Protein AF-0000000085125921 (afdb_homodimer)

Solvent-accessible surface area (backbone atoms only — not comparable to full-atom values): 21000 Å² total; per-residue (Å²): 130,78,71,77,74,71,78,68,58,70,46,46,76,42,79,41,61,59,90,70,56,62,59,73,48,56,39,73,59,42,78,46,64,69,58,49,56,63,54,44,63,89,35,50,31,40,29,30,23,40,52,66,74,52,88,87,52,70,76,46,88,88,70,54,49,58,76,49,27,39,35,34,33,34,75,40,79,66,66,77,85,51,68,84,53,56,50,34,34,29,52,78,42,64,28,58,44,76,92,49,60,95,66,55,54,66,58,52,51,51,50,51,53,51,52,50,40,50,75,59,56,15,50,30,41,32,37,72,41,57,72,47,46,66,63,40,48,56,44,40,65,74,59,31,40,81,74,45,76,39,79,46,40,42,61,73,73,35,93,63,88,46,71,54,94,90,31,70,54,35,38,28,31,31,29,38,29,76,55,54,76,82,121,130,78,71,76,75,72,79,67,57,69,47,47,78,41,80,42,61,60,89,69,57,62,58,72,48,54,39,73,60,42,78,45,64,68,57,49,56,64,53,42,62,89,38,51,31,38,29,30,22,38,53,66,74,53,88,86,51,69,76,47,89,88,70,53,49,59,76,48,28,38,37,34,33,33,75,40,78,64,66,77,86,51,67,84,52,56,50,34,34,29,51,79,41,64,27,59,44,75,92,51,60,95,67,54,55,66,59,52,52,50,50,51,53,51,54,50,39,50,75,60,56,14,50,30,40,30,37,72,42,58,71,48,49,66,65,40,48,58,43,38,65,74,59,31,39,83,75,45,76,39,79,46,40,44,60,74,74,36,92,63,87,47,72,55,95,89,30,70,53,36,39,27,30,30,28,38,30,77,55,55,77,84,121

Radius of gyration: 25.55 Å; Cα contacts (8 Å, |Δi|>4): 663; chains: 2; bounding box: 46×81×72 Å

InterPro domains:
  IPR000182 GNAT domain [PF00583] (65-144)
  IPR000182 GNAT domain [PS51186] (65-165)
  IPR016181 Acyl-CoA N-acyltransferase [SSF55729] (19-178)
  IPR050769 N-acetyltransferase, camello-type [PTHR13947] (51-159)

Organism: Delftia acidovorans (strain DSM 14801 / SPH-1) (NCBI:txid398578)

pLDDT: mean 88.89, std 16.68, range [35.34, 98.94]

Nearest PDB structures (foldseek):
  5gih-assembly1_A  TM=6.559E-01  e=1.374E-07  Drosophila melanogaster
  5gii-assembly1_A  TM=6.689E-01  e=2.356E-07  Drosophila melanogaster
  5gi7-assembly1_A  TM=6.624E-01  e=3.584E-07  Drosophila melanogaster
  7ciu-assembly2_B  TM=6.553E-01  e=1.119E-06  Drosophila melanogaster
  4f0y-assembly1_B  TM=5.971E-01  e=8.374E-05  Acinetobacter haemolyticus

Secondary structure (DSSP, 8-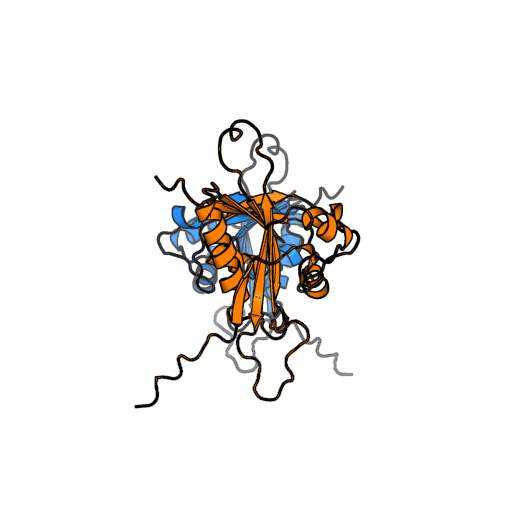state):
---------SEEEEEE-GGG--HHHHHHH---HHHHHHHHTT-EEEEEEE-S--TTS---TTSPPPEEEEEEEEEPP--GGGGGSPPPEEEEEEEE-GGGTTTTHHHHHHHHHHHHHHHTT-SEEEEEEESSSHHHHHHHHTT-EEEEEETTHHHHH-SSPPEETTEE---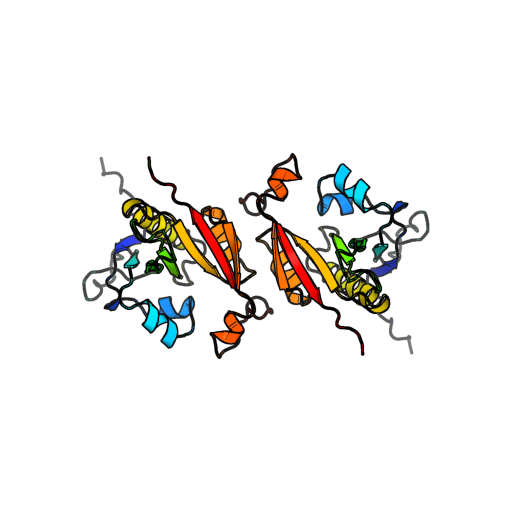EEEEEEE-----/---------SEEEEEE-GGG--HHHHHHH---HHHHHHHHTT-EEEEEEE-S--TTS---TTSPPPEEEEEEEEEPP--GGGGGSPPPEEEEEEEE-GGGTTTTHHHHHHHHHHHHHHHTT-SEEEEEEESSSHHHHHHHHTT-EEEEEETTHHHHH-SSPPEETTEE---EEEEEEE-----

Foldseek 3Di:
DPDPPPVPDQKDKDKDQLVPDDVVQQCVFPVDPVVCVVQSVPKTKMFIFGDDPPVPPPQPPVNTGDGFKMWIKHFDDDDDPCVPAQTEIETEGIGGHPVCPPVCVSVVRVVVVLVVCVVRLHQKYKYKDFPDDCVVVVVVVVPKDFDDKAFQVCVVPPPDFDDDPRDTGGMITMIMDGSDRPD/DPDPPPVPDQKDKDKDQLVPDDVVQQCVFPVDPVVCVVQSVPKTKMFIFGDDPPVPDPQPPVNTGDGFKMWIKHFDDDDDPCVPAQTEIETEGIGGHPVCPPVCVSVVRVVVVLVVCVVRQYQKYKYKDFPDDCVVVVVVVVPKDFDDKAFQVCVVPPPDFDDDPRDTGGMITMIMDGSDRPD

Sequence (366 aa):
MTAPSVSLAPWHIEPLNPAEAPWPLLLSADPSREKVRGYLAGSTCFAARESFQREGQPPRPGGRGEVLGMCVLVPLRASGDEASGPPAWELMNIAVAESLHHRGLGTALLRRAIEWARSQRAPRIEVGTGSFGDQLVFYQRAGFRVTGIDRDFFLRHYTTQLWERGVQHRDMLRLTLELGTGRMTAPSVSLAPWHIEPLNPAEAPWPLLLSADPSREKVRGYLAGSTCFAARESFQREGQPPRPGGRGEVLGMCVLVPLRASGDEASGPPAWELMNIAVAESLHHRGLGTALLRRAIEWARSQRAPRIEVGTGSFGDQLVFYQRAGFRVTGIDRDFFLRHYTTQLWERGVQHRDMLRLTLELGTGR

Structure (mmCIF, N/CA/C/O backbone):
data_AF-0000000085125921-model_v1
#
loop_
_entity.id
_entity.type
_entity.pdbx_description
1 polymer 'GCN5-related N-acetyltransferase'
#
loop_
_atom_site.group_PDB
_atom_site.id
_atom_site.type_symbol
_atom_site.label_atom_id
_atom_site.label_alt_id
_atom_site.label_comp_id
_atom_site.label_asym_id
_atom_site.label_entity_id
_atom_site.label_seq_id
_atom_site.pdbx_PDB_ins_code
_atom_site.Cartn_x
_atom_site.Cartn_y
_atom_site.Cartn_z
_atom_site.occupancy
_atom_site.B_iso_or_equiv
_atom_site.auth_seq_id
_atom_site.auth_comp_id
_atom_site.auth_asym_id
_atom_site.auth_atom_id
_atom_site.pdbx_PDB_model_num
ATOM 1 N N . MET A 1 1 ? -23.734 -24.156 -41.75 1 38.88 1 MET A N 1
ATOM 2 C CA . MET A 1 1 ? -23.688 -23.625 -40.406 1 38.88 1 MET A CA 1
ATOM 3 C C . MET A 1 1 ? -22.281 -23.672 -39.844 1 38.88 1 MET A C 1
ATOM 5 O O . MET A 1 1 ? -21.719 -24.75 -39.656 1 38.88 1 MET A O 1
ATOM 9 N N . THR A 1 2 ? -21.453 -22.734 -40.188 1 41.84 2 THR A N 1
ATOM 10 C CA . THR A 1 2 ? -20.078 -22.641 -39.75 1 41.84 2 THR A CA 1
ATOM 11 C C . THR A 1 2 ? -19.984 -22.688 -38.219 1 41.84 2 THR A C 1
ATOM 13 O O . THR A 1 2 ? -20.766 -22.031 -37.531 1 41.84 2 THR A O 1
ATOM 16 N N . ALA A 1 3 ? -19.422 -23.719 -37.719 1 47.5 3 ALA A N 1
ATOM 17 C CA . ALA A 1 3 ? -19.25 -23.812 -36.281 1 47.5 3 ALA A CA 1
ATOM 18 C C . ALA A 1 3 ? -18.797 -22.484 -35.688 1 47.5 3 ALA A C 1
ATOM 20 O O . ALA A 1 3 ? -18.047 -21.734 -36.312 1 47.5 3 ALA A O 1
ATOM 21 N N . PRO A 1 4 ? -19.562 -21.922 -34.812 1 43.16 4 PRO A N 1
ATOM 22 C CA . PRO A 1 4 ? -19.062 -20.672 -34.25 1 43.16 4 PRO A CA 1
ATOM 23 C C . PRO A 1 4 ? -17.562 -20.734 -33.938 1 43.16 4 PRO A C 1
ATOM 25 O O . PRO A 1 4 ? -17.062 -21.781 -33.5 1 43.16 4 PRO A O 1
ATOM 28 N N . SER A 1 5 ? -16.703 -20.156 -34.719 1 43.31 5 SER A N 1
ATOM 29 C CA . SER A 1 5 ? -15.281 -20.031 -34.375 1 43.31 5 SER A CA 1
ATOM 30 C C . SER A 1 5 ? -15.086 -19.828 -32.906 1 43.31 5 SER A C 1
ATOM 32 O O . SER A 1 5 ? -15.547 -18.844 -32.312 1 43.31 5 SER A O 1
ATOM 34 N N . VAL A 1 6 ? -15.266 -20.75 -32.094 1 44.56 6 VAL A N 1
ATOM 35 C CA . VAL A 1 6 ? -14.938 -20.578 -30.672 1 44.56 6 VAL A CA 1
ATOM 36 C C . VAL A 1 6 ? -13.688 -19.703 -30.547 1 44.56 6 VAL A C 1
ATOM 38 O O . VAL A 1 6 ? -12.633 -20.047 -31.078 1 44.56 6 VAL A O 1
ATOM 41 N N . SER A 1 7 ? -13.719 -18.469 -30.672 1 51.03 7 SER A N 1
ATOM 42 C CA . SER A 1 7 ? -12.602 -17.547 -30.469 1 51.03 7 SER A CA 1
ATOM 43 C C . SER A 1 7 ? -11.695 -18.016 -29.328 1 51.03 7 SER A C 1
ATOM 45 O O . SER A 1 7 ? -12.125 -18.094 -28.188 1 51.03 7 SER A O 1
ATOM 47 N N . LEU A 1 8 ? -10.859 -18.969 -29.531 1 57.09 8 LEU A N 1
ATOM 48 C CA . LEU A 1 8 ? -9.875 -19.516 -28.594 1 57.09 8 LEU A CA 1
ATOM 49 C C . LEU A 1 8 ? -9.156 -18.391 -27.859 1 57.09 8 LEU A C 1
ATOM 51 O O . LEU A 1 8 ? -8.875 -17.328 -28.453 1 57.09 8 LEU A O 1
ATOM 55 N N . ALA A 1 9 ? -9.141 -18.516 -26.594 1 67.06 9 ALA A N 1
ATOM 56 C CA . ALA A 1 9 ? -8.398 -17.547 -25.797 1 67.06 9 ALA A CA 1
ATOM 57 C C . ALA A 1 9 ? -6.973 -17.375 -26.312 1 67.06 9 ALA A C 1
ATOM 59 O O . ALA A 1 9 ? -6.352 -18.344 -26.766 1 67.06 9 ALA A O 1
ATOM 60 N N . PRO A 1 10 ? -6.547 -16.188 -26.516 1 82.5 10 PRO A N 1
ATOM 61 C CA . PRO A 1 10 ? -5.219 -15.922 -27.078 1 82.5 10 PRO A CA 1
ATOM 62 C C . PRO A 1 10 ? -4.098 -16.578 -26.266 1 82.5 10 PRO A C 1
ATOM 64 O O . PRO A 1 10 ? -2.979 -16.719 -26.766 1 82.5 10 PRO A O 1
ATOM 67 N N . TRP A 1 11 ? -4.465 -17.141 -25.156 1 88.12 11 TRP A N 1
ATOM 68 C CA . TRP A 1 11 ? -3.492 -17.859 -24.344 1 88.12 11 TRP A CA 1
ATOM 69 C C . TRP A 1 11 ? -4.176 -18.922 -23.484 1 88.12 11 TRP A C 1
ATOM 71 O O . TRP A 1 11 ? -5.398 -18.891 -23.328 1 88.12 11 TRP A O 1
ATOM 81 N N . HIS A 1 12 ? -3.475 -19.906 -23.094 1 92.88 12 HIS A N 1
ATOM 82 C CA . HIS A 1 12 ? -3.908 -20.906 -22.125 1 92.88 12 HIS A CA 1
ATOM 83 C C . HIS A 1 12 ? -2.863 -21.109 -21.031 1 92.88 12 HIS A C 1
ATOM 85 O O . HIS A 1 12 ? -1.674 -20.875 -21.25 1 92.88 12 HIS A O 1
ATOM 91 N N . ILE A 1 13 ? -3.305 -21.578 -19.859 1 96.69 13 ILE A N 1
ATOM 92 C CA . ILE A 1 13 ? -2.4 -21.75 -18.719 1 96.69 13 ILE A CA 1
ATOM 93 C C . ILE A 1 13 ? -2.172 -23.234 -18.469 1 96.69 13 ILE A C 1
ATOM 95 O O . ILE A 1 13 ? -3.121 -24.016 -18.438 1 96.69 13 ILE A O 1
ATOM 99 N N . GLU A 1 14 ? -0.909 -23.562 -18.25 1 96.5 14 GLU A N 1
ATOM 100 C CA . GLU A 1 14 ? -0.533 -24.953 -18.031 1 96.5 14 GLU A CA 1
ATOM 101 C C . GLU A 1 14 ? 0.621 -25.062 -17.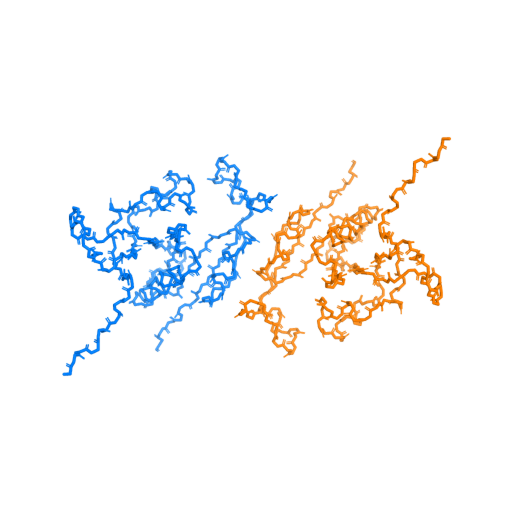031 1 96.5 14 GLU A C 1
ATOM 103 O O . GLU A 1 14 ? 1.356 -24.094 -16.828 1 96.5 14 GLU A O 1
ATOM 108 N N . PRO A 1 15 ? 0.714 -26.203 -16.406 1 97.75 15 PRO A N 1
ATOM 109 C CA . PRO A 1 15 ? 1.921 -26.406 -15.594 1 97.75 15 PRO A CA 1
ATOM 110 C C . PRO A 1 15 ? 3.205 -26.297 -16.406 1 97.75 15 PRO A C 1
ATOM 112 O O . PRO A 1 15 ? 3.215 -26.609 -17.609 1 97.75 15 PRO A O 1
ATOM 115 N N . LEU A 1 16 ? 4.219 -25.844 -15.828 1 97.12 16 LEU A N 1
ATOM 116 C CA . LEU A 1 16 ? 5.523 -25.688 -16.469 1 97.12 16 LEU A CA 1
ATOM 117 C C . LEU A 1 16 ? 6.621 -26.312 -15.609 1 97.12 16 LEU A C 1
ATOM 119 O O . LEU A 1 16 ? 6.656 -26.109 -14.391 1 97.12 16 LEU A O 1
ATOM 123 N N . ASN A 1 17 ? 7.469 -27.078 -16.281 1 95.75 17 ASN A N 1
ATOM 124 C CA . ASN A 1 17 ? 8.688 -27.531 -15.609 1 95.75 17 ASN A CA 1
ATOM 125 C C . ASN A 1 17 ? 9.602 -26.359 -15.266 1 95.75 17 ASN A C 1
ATOM 127 O O . ASN A 1 17 ? 9.992 -25.578 -16.141 1 95.75 17 ASN A O 1
ATOM 131 N N . PRO A 1 18 ? 9.93 -26.25 -14 1 97.19 18 PRO A N 1
ATOM 132 C CA . PRO A 1 18 ? 10.773 -25.125 -13.594 1 97.19 18 PRO A CA 1
ATOM 133 C C . PRO A 1 18 ? 12.055 -25.016 -14.43 1 97.19 18 PRO A C 1
ATOM 135 O O . PRO A 1 18 ? 12.555 -23.922 -14.648 1 97.19 18 PRO A O 1
ATOM 138 N N . ALA A 1 19 ? 12.547 -26.078 -14.914 1 94.88 19 ALA A N 1
ATOM 139 C CA . ALA A 1 19 ? 13.773 -26.078 -15.695 1 94.88 19 ALA A CA 1
ATOM 140 C C . ALA A 1 19 ? 13.586 -25.359 -17.016 1 94.88 19 ALA A C 1
ATOM 142 O O . ALA A 1 19 ? 14.555 -24.922 -17.641 1 94.88 19 ALA A O 1
ATOM 143 N N . GLU A 1 20 ? 12.344 -25.203 -17.453 1 93.56 20 GLU A N 1
ATOM 144 C CA . GLU A 1 20 ? 12.023 -24.594 -18.719 1 93.56 20 GLU A CA 1
ATOM 145 C C . GLU A 1 20 ? 11.609 -23.125 -18.547 1 93.56 20 GLU A C 1
ATOM 147 O O . GLU A 1 20 ? 11.266 -22.453 -19.516 1 93.56 20 GLU A O 1
ATOM 152 N N . ALA A 1 21 ? 11.656 -22.672 -17.375 1 96.06 21 ALA A N 1
ATOM 153 C CA . ALA A 1 21 ? 11.141 -21.344 -17.062 1 96.06 21 ALA A CA 1
ATOM 154 C C . ALA A 1 21 ? 11.945 -20.266 -17.781 1 96.06 21 ALA A C 1
ATOM 156 O O . ALA A 1 21 ? 13.172 -20.281 -17.766 1 96.06 21 ALA A O 1
ATOM 157 N N . PRO A 1 22 ? 11.25 -19.328 -18.484 1 96.62 22 PRO A N 1
ATOM 158 C CA . PRO A 1 22 ? 11.961 -18.219 -19.141 1 96.62 22 PRO A CA 1
ATOM 159 C C . PRO A 1 22 ? 12.562 -17.234 -18.141 1 96.62 22 PRO A C 1
ATOM 161 O O . PRO A 1 22 ? 11.828 -16.453 -17.516 1 96.62 22 PRO A O 1
ATOM 164 N N . TRP A 1 23 ? 13.805 -17.125 -18.016 1 97.38 23 TRP A N 1
ATOM 165 C CA . TRP A 1 23 ? 14.531 -16.375 -16.984 1 97.38 23 TRP A CA 1
ATOM 166 C C . TRP A 1 23 ? 14.273 -14.875 -17.141 1 97.38 23 TRP A C 1
ATOM 168 O O . TRP A 1 23 ? 14.148 -14.164 -16.141 1 97.38 23 TRP A O 1
ATOM 178 N N . PRO A 1 24 ? 14.141 -14.344 -18.391 1 97.06 24 PRO A N 1
ATOM 179 C CA . PRO A 1 24 ? 13.859 -12.906 -18.484 1 97.06 24 PRO A CA 1
ATOM 180 C C . PRO A 1 24 ? 12.562 -12.516 -17.797 1 97.06 24 PRO A C 1
ATOM 182 O O . PRO A 1 24 ? 12.484 -11.445 -17.172 1 97.06 24 PRO A O 1
ATOM 185 N N . LEU A 1 25 ? 11.547 -13.375 -17.844 1 97.69 25 LEU A N 1
ATOM 186 C CA . LEU A 1 25 ? 10.289 -13.117 -17.156 1 97.69 25 LEU A CA 1
ATOM 187 C C . LEU A 1 25 ? 10.484 -13.188 -15.641 1 97.69 25 LEU A C 1
ATOM 189 O O . LEU A 1 25 ? 10.062 -12.273 -14.914 1 97.69 25 LEU A O 1
ATOM 193 N N . LEU A 1 26 ? 11.148 -14.227 -15.227 1 98.31 26 LEU A N 1
ATOM 194 C CA . LEU A 1 26 ? 11.398 -14.406 -13.805 1 98.31 26 LEU A CA 1
ATOM 195 C C . LEU A 1 26 ? 12.125 -13.195 -13.227 1 98.31 26 LEU A C 1
ATOM 197 O O . LEU A 1 26 ? 11.742 -12.688 -12.172 1 98.31 26 LEU A O 1
ATOM 201 N N . LEU A 1 27 ? 13.086 -12.672 -13.977 1 97.69 27 LEU A N 1
ATOM 202 C CA . LEU A 1 27 ? 13.945 -11.609 -13.477 1 97.69 27 LEU A CA 1
ATOM 203 C C . LEU A 1 27 ? 13.234 -10.258 -13.547 1 97.69 27 LEU A C 1
ATOM 205 O O . LEU A 1 27 ? 13.625 -9.312 -12.859 1 97.69 27 LEU A O 1
ATOM 209 N N . SER A 1 28 ? 12.195 -10.156 -14.367 1 96.75 28 SER A N 1
ATOM 210 C CA . SER A 1 28 ? 11.406 -8.93 -14.406 1 96.75 28 SER A CA 1
ATOM 211 C C . SER A 1 28 ? 10.609 -8.742 -13.117 1 96.75 28 SER A C 1
ATOM 213 O O . SER A 1 28 ? 10.297 -7.609 -12.734 1 96.75 28 SER A O 1
ATOM 215 N N . ALA A 1 29 ? 10.297 -9.82 -12.398 1 96.94 29 ALA A N 1
ATOM 216 C CA . ALA A 1 29 ? 9.523 -9.781 -11.156 1 96.94 29 ALA A CA 1
ATOM 217 C C . ALA A 1 29 ? 10.445 -9.789 -9.938 1 96.94 29 ALA A C 1
ATOM 219 O O . ALA A 1 29 ? 10.102 -9.25 -8.891 1 96.94 29 ALA A O 1
ATOM 220 N N . ASP A 1 30 ? 11.531 -10.438 -10.039 1 97.44 30 ASP A N 1
ATOM 221 C CA . ASP A 1 30 ? 12.57 -10.5 -9.023 1 97.44 30 ASP A CA 1
ATOM 222 C C . ASP A 1 30 ? 13.961 -10.359 -9.648 1 97.44 30 ASP A C 1
ATOM 224 O O . ASP A 1 30 ? 14.461 -11.289 -10.281 1 97.44 30 ASP A O 1
ATOM 228 N N . PRO A 1 31 ? 14.625 -9.234 -9.391 1 96.75 31 PRO A N 1
ATOM 229 C CA . PRO A 1 31 ? 15.867 -8.969 -10.125 1 96.75 31 PRO A CA 1
ATOM 230 C C . PRO A 1 31 ? 17.047 -9.781 -9.594 1 96.75 31 PRO A C 1
ATOM 232 O O . PRO A 1 31 ? 18.125 -9.766 -10.188 1 96.75 31 PRO A O 1
ATOM 235 N N . SER A 1 32 ? 16.891 -10.523 -8.539 1 97.06 32 SER A N 1
ATOM 236 C CA . SER A 1 32 ? 17.984 -11.32 -7.984 1 97.06 32 SER A CA 1
ATOM 237 C C . SER A 1 32 ? 18.016 -12.719 -8.594 1 97.06 32 SER A C 1
ATOM 239 O O . SER A 1 32 ? 17.219 -13.578 -8.234 1 97.06 32 SER A O 1
ATOM 241 N N . ARG A 1 33 ? 18.984 -12.93 -9.453 1 97 33 ARG A N 1
ATOM 242 C CA . ARG A 1 33 ? 19.125 -14.242 -10.086 1 97 33 ARG A CA 1
ATOM 243 C C . ARG A 1 33 ? 19.391 -15.32 -9.039 1 97 33 ARG A C 1
ATOM 245 O O . ARG A 1 33 ? 18.875 -16.438 -9.141 1 97 33 ARG A O 1
ATOM 252 N N . GLU A 1 34 ? 20.172 -14.953 -8.102 1 96.19 34 GLU A N 1
ATOM 253 C CA . GLU A 1 34 ? 20.484 -15.891 -7.027 1 96.19 34 GLU A CA 1
ATOM 254 C C . GLU A 1 34 ? 19.234 -16.297 -6.258 1 96.19 34 GLU A C 1
ATOM 256 O O . GLU A 1 34 ? 19.031 -17.484 -6 1 96.19 34 GLU A O 1
ATOM 261 N N . LYS A 1 35 ? 18.422 -15.398 -5.926 1 96.75 35 LYS A N 1
ATOM 262 C CA . LYS A 1 35 ? 17.188 -15.703 -5.203 1 96.75 35 LYS A CA 1
ATOM 263 C C . LYS A 1 35 ? 16.25 -16.562 -6.051 1 96.75 35 LYS A C 1
ATOM 265 O O . LYS A 1 35 ? 15.703 -17.547 -5.57 1 96.75 35 LYS A O 1
ATOM 270 N N . VAL A 1 36 ? 16.109 -16.125 -7.301 1 98.06 36 VAL A N 1
ATOM 271 C CA . VAL A 1 36 ? 15.211 -16.844 -8.195 1 98.06 36 VAL A CA 1
ATOM 272 C C . VAL A 1 36 ? 15.664 -18.297 -8.328 1 98.06 36 VAL A C 1
ATOM 274 O O . VAL A 1 36 ? 14.852 -19.219 -8.234 1 98.06 36 VAL A O 1
ATOM 277 N N . ARG A 1 37 ? 16.906 -18.484 -8.516 1 97.38 37 ARG A N 1
ATOM 278 C CA . ARG A 1 37 ? 17.453 -19.828 -8.609 1 97.38 37 ARG A CA 1
ATOM 279 C C . ARG A 1 37 ? 17.156 -20.641 -7.352 1 97.38 37 ARG A C 1
ATOM 281 O O . ARG A 1 37 ? 16.812 -21.812 -7.434 1 97.38 37 ARG A O 1
ATOM 288 N N . GLY A 1 38 ? 17.25 -20 -6.273 1 96.75 38 GLY A N 1
ATOM 289 C CA . GLY A 1 38 ? 17.047 -20.656 -4.992 1 96.75 38 GLY A CA 1
ATOM 290 C C . GLY A 1 38 ? 15.641 -21.188 -4.801 1 96.75 38 GLY A C 1
ATOM 291 O O . GLY A 1 38 ? 15.445 -22.281 -4.273 1 96.75 38 GLY A O 1
ATOM 292 N N . TYR A 1 39 ? 14.688 -20.406 -5.25 1 96.88 39 TYR A N 1
ATOM 293 C CA . TYR A 1 39 ? 13.32 -20.844 -4.973 1 96.88 39 TYR A CA 1
ATOM 294 C C . TYR A 1 39 ? 12.727 -21.578 -6.168 1 96.88 39 TYR A C 1
ATOM 296 O O . TYR A 1 39 ? 11.695 -22.234 -6.047 1 96.88 39 TYR A O 1
ATOM 304 N N . LEU A 1 40 ? 13.367 -21.484 -7.27 1 97.44 40 LEU A N 1
ATOM 305 C CA . LEU A 1 40 ? 12.82 -22.109 -8.469 1 97.44 40 LEU A CA 1
ATOM 306 C C . LEU A 1 40 ? 12.891 -23.625 -8.383 1 97.44 40 LEU A C 1
ATOM 308 O O . LEU A 1 40 ? 11.961 -24.328 -8.789 1 97.44 40 LEU A O 1
ATOM 312 N N . ALA A 1 41 ? 14.008 -24.031 -7.77 1 91.06 41 ALA A N 1
ATOM 313 C CA . ALA A 1 41 ? 14.18 -25.484 -7.605 1 91.06 41 ALA A CA 1
ATOM 314 C C . ALA A 1 41 ? 13.125 -26.047 -6.664 1 91.06 41 ALA A C 1
ATOM 316 O O . ALA A 1 41 ? 12.953 -25.562 -5.543 1 91.06 41 ALA A O 1
ATOM 317 N N . GLY A 1 42 ? 12.344 -27.062 -7.023 1 90.12 42 GLY A N 1
ATOM 318 C CA . GLY A 1 42 ? 11.32 -27.688 -6.195 1 90.12 42 GLY A CA 1
ATOM 319 C C . GLY A 1 42 ? 10.023 -26.891 -6.152 1 90.12 42 GLY A C 1
ATOM 320 O O . GLY A 1 42 ? 9.164 -27.156 -5.316 1 90.12 42 GLY A O 1
ATOM 321 N N . SER A 1 43 ? 9.906 -25.953 -7.027 1 98.12 43 SER A N 1
ATOM 322 C CA . SER A 1 43 ? 8.719 -25.125 -7.07 1 98.12 43 SER A CA 1
ATOM 323 C C . SER A 1 43 ? 7.641 -25.734 -7.965 1 98.12 43 SER A C 1
ATOM 325 O O . SER A 1 43 ? 7.895 -26.703 -8.664 1 98.12 43 SER A O 1
ATOM 327 N N . THR A 1 44 ? 6.465 -25.25 -7.801 1 98.44 44 THR A N 1
ATOM 328 C CA . THR A 1 44 ? 5.359 -25.484 -8.727 1 98.44 44 THR A CA 1
ATOM 329 C C . THR A 1 44 ? 5.129 -24.25 -9.609 1 98.44 44 THR A C 1
ATOM 331 O O . THR A 1 44 ? 4.965 -23.141 -9.102 1 98.44 44 THR A O 1
ATOM 334 N N . CYS A 1 45 ? 5.164 -24.484 -10.898 1 98.75 45 CYS A N 1
ATOM 335 C CA . CYS A 1 45 ? 5.066 -23.359 -11.82 1 98.75 45 CYS A CA 1
ATOM 336 C C . CYS A 1 45 ? 3.883 -23.531 -12.758 1 98.75 45 CYS A C 1
ATOM 338 O O . CYS A 1 45 ? 3.541 -24.641 -13.141 1 98.75 45 CYS A O 1
ATOM 340 N N . PHE A 1 46 ? 3.273 -22.406 -13.109 1 98.75 46 PHE A N 1
ATOM 341 C CA . PHE A 1 46 ? 2.289 -22.312 -14.188 1 98.75 46 PHE A CA 1
ATOM 342 C C . PHE A 1 46 ? 2.695 -21.266 -15.203 1 98.75 46 PHE A C 1
ATOM 344 O O . PHE A 1 46 ? 3.227 -20.219 -14.844 1 98.75 46 PHE A O 1
ATOM 351 N N . ALA A 1 47 ? 2.441 -21.562 -16.469 1 98.06 47 ALA A N 1
ATOM 352 C CA . ALA A 1 47 ? 2.775 -20.641 -17.547 1 98.06 47 ALA A CA 1
ATOM 353 C C . ALA A 1 47 ? 1.561 -20.375 -18.422 1 98.06 47 ALA A C 1
ATOM 355 O O . ALA A 1 47 ? 0.756 -21.266 -18.688 1 98.06 47 ALA A O 1
ATOM 356 N N . ALA A 1 48 ? 1.436 -19.125 -18.828 1 96.69 48 ALA A N 1
ATOM 357 C CA . ALA A 1 48 ? 0.52 -18.75 -19.906 1 96.69 48 ALA A CA 1
ATOM 358 C C . ALA A 1 48 ? 1.216 -18.797 -21.25 1 96.69 48 ALA A C 1
ATOM 360 O O . ALA A 1 48 ? 2.188 -18.078 -21.484 1 96.69 48 ALA A O 1
ATOM 361 N N . ARG A 1 49 ? 0.655 -19.609 -22.125 1 93.19 49 ARG A N 1
ATOM 362 C CA . ARG A 1 49 ? 1.234 -19.75 -23.453 1 93.19 49 ARG A CA 1
ATOM 363 C C . ARG A 1 49 ? 0.271 -19.266 -24.531 1 93.19 49 ARG A C 1
ATOM 365 O O . ARG A 1 49 ? -0.944 -19.438 -24.406 1 93.19 49 ARG A O 1
ATOM 372 N N . GLU A 1 50 ? 0.902 -18.719 -25.516 1 87.75 50 GLU A N 1
ATOM 373 C CA . GLU A 1 50 ? 0.111 -18.281 -26.656 1 87.75 50 GLU A CA 1
ATOM 374 C C . GLU A 1 50 ? -0.593 -19.453 -27.312 1 87.75 50 GLU A C 1
ATOM 376 O O . GLU A 1 50 ? 0.017 -20.5 -27.547 1 87.75 50 GLU A O 1
ATOM 381 N N . SER A 1 51 ? -2.008 -19.438 -27.484 1 79.12 51 SER A N 1
ATOM 382 C CA . SER A 1 51 ? -2.789 -20.531 -28.062 1 79.12 51 SER A CA 1
ATOM 383 C C . SER A 1 51 ? -2.51 -20.672 -29.562 1 79.12 51 SER A C 1
ATOM 385 O O . SER A 1 51 ? -2.492 -21.781 -30.094 1 79.12 51 SER A O 1
ATOM 387 N N . PHE A 1 52 ? -2.865 -19.562 -30.312 1 64.81 52 PHE A N 1
ATOM 388 C CA . PHE A 1 52 ? -2.945 -19.734 -31.75 1 64.81 52 PHE A CA 1
ATOM 389 C C . PHE A 1 52 ? -1.572 -19.578 -32.406 1 64.81 52 PHE A C 1
ATOM 391 O O . PHE A 1 52 ? -0.776 -18.734 -31.969 1 64.81 52 PHE A O 1
ATOM 398 N N . GLN A 1 53 ? -1.082 -20.781 -32.812 1 56.72 53 GLN A N 1
ATOM 399 C CA . GLN A 1 53 ? -0.003 -20.578 -33.781 1 56.72 53 GLN A CA 1
ATOM 400 C C . GLN A 1 53 ? -0.402 -19.562 -34.844 1 56.72 53 GLN A C 1
ATOM 402 O O . GLN A 1 53 ? -1.49 -19.656 -35.438 1 56.72 53 GLN A O 1
ATOM 407 N N . ARG A 1 54 ? -0.03 -18.328 -34.594 1 53.09 54 ARG A N 1
ATOM 408 C CA . ARG A 1 54 ? -0.349 -17.359 -35.625 1 53.09 54 ARG A CA 1
ATOM 409 C C . ARG A 1 54 ? -0.227 -17.984 -37 1 53.09 54 ARG A C 1
ATOM 411 O O . ARG A 1 54 ? 0.721 -18.719 -37.281 1 53.09 54 ARG A O 1
ATOM 418 N N . GLU A 1 55 ? -1.297 -17.844 -37.75 1 51.69 55 GLU A N 1
ATOM 419 C CA . GLU A 1 55 ? -1.196 -18.188 -39.188 1 51.69 55 GLU A CA 1
ATOM 420 C C . GLU A 1 55 ? -0.002 -17.484 -39.844 1 51.69 55 GLU A C 1
ATOM 422 O O . GLU A 1 55 ? 0.206 -16.297 -39.656 1 51.69 55 GLU A O 1
ATOM 427 N N . GLY A 1 56 ? 0.903 -18.359 -40.438 1 54.69 56 GLY A N 1
ATOM 428 C CA . GLY A 1 56 ? 2.074 -17.906 -41.156 1 54.69 56 GLY A CA 1
ATOM 429 C C . GLY A 1 56 ? 3.342 -17.922 -40.312 1 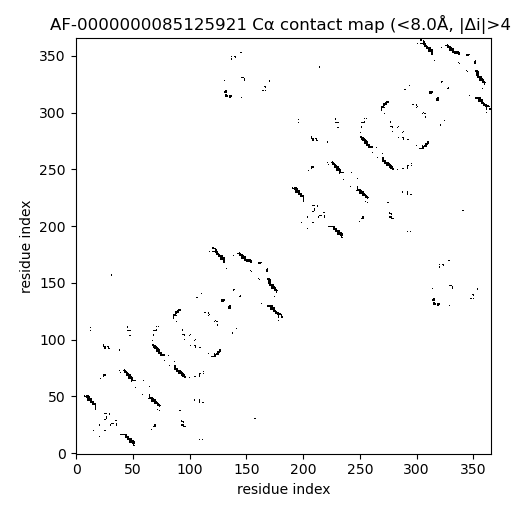54.69 56 GLY A C 1
ATOM 430 O O . GLY A 1 56 ? 4.426 -17.625 -40.812 1 54.69 56 GLY A O 1
ATOM 431 N N . GLN A 1 57 ? 3.105 -17.859 -39.031 1 54.69 57 GLN A N 1
ATOM 432 C CA . GLN A 1 57 ? 4.348 -17.984 -38.281 1 54.69 57 GLN A CA 1
ATOM 433 C C . GLN A 1 57 ? 4.797 -19.438 -38.188 1 54.69 57 GLN A C 1
ATOM 435 O O . GLN A 1 57 ? 3.979 -20.328 -37.969 1 54.69 57 GLN A O 1
ATOM 440 N N . PRO A 1 58 ? 5.945 -19.625 -38.688 1 54.91 58 PRO A N 1
ATOM 441 C CA . PRO A 1 58 ? 6.461 -20.984 -38.625 1 54.91 58 PRO A CA 1
ATOM 442 C C . PRO A 1 58 ? 6.332 -21.609 -37.219 1 54.91 58 PRO A C 1
ATOM 444 O O . PRO A 1 58 ? 6.355 -20.875 -36.219 1 54.91 58 PRO A O 1
ATOM 447 N N . PRO A 1 59 ? 5.848 -22.75 -37.219 1 53.53 59 PRO A N 1
ATOM 448 C CA . PRO A 1 59 ? 5.789 -23.469 -35.938 1 53.53 59 PRO A CA 1
ATOM 449 C C . PRO A 1 59 ? 7.055 -23.281 -35.094 1 53.53 59 PRO A C 1
ATOM 451 O O . PRO A 1 59 ? 8.156 -23.203 -35.656 1 53.53 59 PRO A O 1
ATOM 454 N N . ARG A 1 60 ? 7.027 -22.547 -34 1 56.81 60 ARG A N 1
ATOM 455 C CA . ARG A 1 60 ? 8.195 -22.453 -33.125 1 56.81 60 ARG A CA 1
ATOM 456 C C . ARG A 1 60 ? 8.75 -23.844 -32.812 1 56.81 60 ARG A C 1
ATOM 458 O O . ARG A 1 60 ? 8 -24.812 -32.75 1 56.81 60 ARG A O 1
ATOM 465 N N . PRO A 1 61 ? 10.102 -23.75 -32.781 1 52.38 61 PRO A N 1
ATOM 466 C CA . PRO A 1 61 ? 10.648 -25.062 -32.406 1 52.38 61 PRO A CA 1
ATOM 467 C C . PRO A 1 61 ? 10.062 -25.609 -31.125 1 52.38 61 PRO A C 1
ATOM 469 O O . PRO A 1 61 ? 9.938 -24.875 -30.141 1 52.38 61 PRO A O 1
ATOM 472 N N . GLY A 1 62 ? 9.539 -26.812 -31 1 57.09 62 GLY A N 1
ATOM 473 C CA . GLY A 1 62 ? 8.93 -27.578 -29.938 1 57.09 62 GLY A CA 1
ATOM 474 C C . GLY A 1 62 ? 7.414 -27.484 -29.922 1 57.09 62 GLY A C 1
ATOM 475 O O . GLY A 1 62 ? 6.75 -28.141 -29.125 1 57.09 62 GLY A O 1
ATOM 476 N N . GLY A 1 63 ? 6.859 -26.656 -30.953 1 62.34 63 GLY A N 1
ATOM 477 C CA . GLY A 1 63 ? 5.43 -26.641 -31.234 1 62.34 63 GLY A CA 1
ATOM 478 C C . GLY A 1 63 ? 4.625 -25.922 -30.172 1 62.34 63 GLY A C 1
ATOM 479 O O . GLY A 1 63 ? 3.422 -25.703 -30.328 1 62.34 63 GLY A O 1
ATOM 480 N N . ARG A 1 64 ? 5.414 -25.609 -29.078 1 71.5 64 ARG A N 1
ATOM 481 C CA . ARG A 1 64 ? 4.613 -24.984 -28.031 1 71.5 64 ARG A CA 1
ATOM 482 C C . ARG A 1 64 ? 4.672 -23.469 -28.109 1 71.5 64 ARG A C 1
ATOM 484 O O . ARG A 1 64 ? 5.664 -22.906 -28.578 1 71.5 64 ARG A O 1
ATOM 491 N N . GLY A 1 65 ? 3.676 -22.812 -27.984 1 80.81 65 GLY A N 1
ATOM 492 C CA . GLY A 1 65 ? 3.561 -21.359 -28 1 80.81 65 GLY A CA 1
ATOM 493 C C . GLY A 1 65 ? 4.496 -20.688 -27.016 1 80.81 65 GLY A C 1
ATOM 494 O O . GLY A 1 65 ? 4.98 -21.328 -26.078 1 80.81 65 GLY A O 1
ATOM 495 N N . GLU A 1 66 ? 4.844 -19.484 -27.281 1 87.69 66 GLU A N 1
ATOM 496 C CA . GLU A 1 66 ? 5.688 -18.656 -26.422 1 87.69 66 GLU A CA 1
ATOM 497 C C . GLU A 1 66 ? 5.059 -18.469 -25.047 1 87.69 66 GLU A C 1
ATOM 499 O O . GLU A 1 66 ? 3.836 -18.359 -24.922 1 87.69 66 GLU A O 1
ATOM 504 N N . VAL A 1 67 ? 5.984 -18.547 -24 1 94.56 67 VAL A N 1
ATOM 505 C CA . VAL A 1 67 ? 5.504 -18.25 -22.656 1 94.56 67 VAL A CA 1
ATOM 506 C C . VAL A 1 67 ? 5.332 -16.734 -22.484 1 94.56 67 VAL A C 1
ATOM 508 O O . VAL A 1 67 ? 6.293 -15.977 -22.609 1 94.56 67 VAL A O 1
ATOM 511 N N . LEU A 1 68 ? 4.109 -16.328 -22.25 1 95.69 68 LEU A N 1
ATOM 512 C CA . LEU A 1 68 ? 3.744 -14.914 -22.156 1 95.69 68 LEU A CA 1
ATOM 513 C C . LEU A 1 68 ? 3.732 -14.453 -20.703 1 95.69 68 LEU A C 1
ATOM 515 O O . LEU A 1 68 ? 3.74 -13.25 -20.438 1 95.69 68 LEU A O 1
ATOM 519 N N . GLY A 1 69 ? 3.676 -15.344 -19.766 1 98.06 69 GLY A N 1
ATOM 520 C CA . GLY A 1 69 ? 3.65 -15.117 -18.328 1 98.06 69 GLY A CA 1
ATOM 521 C C . GLY A 1 69 ? 3.779 -16.406 -17.531 1 98.06 69 GLY A C 1
ATOM 522 O O . GLY A 1 69 ? 3.605 -17.5 -18.062 1 98.06 69 GLY A O 1
ATOM 523 N N . MET A 1 70 ? 4.141 -16.203 -16.266 1 98.62 70 MET A N 1
ATOM 524 C CA . MET A 1 70 ? 4.242 -17.375 -15.422 1 98.62 70 MET A CA 1
ATOM 525 C C . MET A 1 70 ? 4.16 -17 -13.945 1 98.62 70 MET A C 1
ATOM 527 O O . MET A 1 70 ? 4.262 -15.812 -13.602 1 98.62 70 MET A O 1
ATOM 531 N N . CYS A 1 71 ? 3.928 -17.984 -13.094 1 98.88 71 CYS A N 1
ATOM 532 C CA . CYS A 1 71 ? 4.02 -17.812 -11.656 1 98.88 71 CYS A CA 1
ATOM 533 C C . CYS A 1 71 ? 4.68 -19 -10.992 1 98.88 71 CYS A C 1
ATOM 535 O O . CYS A 1 71 ? 4.738 -20.094 -11.578 1 98.88 71 CYS A O 1
ATOM 537 N N . VAL A 1 72 ? 5.266 -18.719 -9.875 1 98.94 72 VAL A N 1
ATOM 538 C CA . VAL A 1 72 ? 6.051 -19.719 -9.148 1 98.94 72 VAL A CA 1
ATOM 539 C C . VAL A 1 72 ? 5.551 -19.812 -7.711 1 98.94 72 VAL A C 1
ATOM 541 O O . VAL A 1 72 ? 5.496 -18.812 -6.996 1 98.94 72 VAL A O 1
ATOM 544 N N . LEU A 1 73 ? 5.156 -21.031 -7.266 1 98.81 73 LEU A N 1
ATOM 545 C CA . LEU A 1 73 ? 4.734 -21.312 -5.898 1 98.81 73 LEU A CA 1
ATOM 546 C C . LEU A 1 73 ? 5.734 -22.219 -5.199 1 98.81 73 LEU A C 1
ATOM 548 O O . LEU A 1 73 ? 6.242 -23.172 -5.805 1 98.81 73 LEU A O 1
ATOM 552 N N . VAL A 1 74 ? 5.992 -21.922 -3.947 1 98.25 74 VAL A N 1
ATOM 553 C CA . VAL A 1 74 ? 6.863 -22.75 -3.121 1 98.25 74 VAL A CA 1
ATOM 554 C C . VAL A 1 74 ? 6.156 -23.094 -1.811 1 98.25 74 VAL A C 1
ATOM 556 O O . VAL A 1 74 ? 5.441 -22.266 -1.248 1 98.25 74 VAL A O 1
ATOM 559 N N . PRO A 1 75 ? 6.289 -24.344 -1.347 1 96.06 75 PRO A N 1
ATOM 560 C CA . PRO A 1 75 ? 5.68 -24.672 -0.057 1 96.06 75 PRO A CA 1
ATOM 561 C C . PRO A 1 75 ? 6.328 -23.938 1.109 1 96.06 75 PRO A C 1
ATOM 563 O O . PRO A 1 75 ? 7.547 -23.734 1.121 1 96.06 75 PRO A O 1
ATOM 566 N N . LEU A 1 76 ? 5.449 -23.469 1.981 1 94.44 76 LEU A N 1
ATOM 567 C CA . LEU A 1 76 ? 5.949 -22.859 3.211 1 94.44 76 LEU A CA 1
ATOM 568 C C . LEU A 1 76 ? 6.246 -23.922 4.262 1 94.44 76 LEU A C 1
ATOM 570 O O . LEU A 1 76 ? 5.539 -24.938 4.344 1 94.44 76 LEU A O 1
ATOM 574 N N . ARG A 1 77 ? 7.414 -23.812 4.84 1 78.81 77 ARG A N 1
ATOM 575 C CA . ARG A 1 77 ? 7.762 -24.766 5.895 1 78.81 77 ARG A CA 1
ATOM 576 C C . ARG A 1 77 ? 6.824 -24.625 7.09 1 78.81 77 ARG A C 1
ATOM 578 O O . ARG A 1 77 ? 6.426 -23.516 7.445 1 78.81 77 ARG A O 1
ATOM 585 N N . ALA A 1 78 ? 6.16 -25.734 7.395 1 66 78 ALA A N 1
ATOM 586 C CA . ALA A 1 78 ? 5.246 -25.75 8.539 1 66 78 ALA A CA 1
ATOM 587 C C . ALA A 1 78 ? 5.953 -25.281 9.812 1 66 78 ALA A C 1
ATOM 589 O O . ALA A 1 78 ? 7.141 -25.562 10 1 66 78 ALA A O 1
ATOM 590 N N . SER A 1 79 ? 5.523 -24.094 10.281 1 58.31 79 SER A N 1
ATOM 591 C CA . SER A 1 79 ? 5.984 -23.828 11.641 1 58.31 79 SER A CA 1
ATOM 592 C C . SER A 1 79 ? 5.027 -24.406 12.672 1 58.31 79 SER A C 1
ATOM 594 O O . SER A 1 79 ? 3.811 -24.391 12.477 1 58.31 79 SER A O 1
ATOM 596 N N . GLY A 1 80 ? 5.613 -24.922 13.664 1 55.88 80 GLY A N 1
ATOM 597 C CA . GLY A 1 80 ? 4.902 -25.438 14.82 1 55.88 80 GLY A CA 1
ATOM 598 C C . GLY A 1 80 ? 3.996 -26.609 14.492 1 55.88 80 GLY A C 1
ATOM 599 O O . GLY A 1 80 ? 4.375 -27.5 13.719 1 55.88 80 GLY A O 1
ATOM 600 N N . ASP A 1 81 ? 2.678 -26.484 15.023 1 50.34 81 ASP A N 1
ATOM 601 C CA . ASP A 1 81 ? 1.64 -27.5 15.133 1 50.34 81 ASP A CA 1
ATOM 602 C C . ASP A 1 81 ? 1.04 -27.828 13.766 1 50.34 81 ASP A C 1
ATOM 604 O O . ASP A 1 81 ? 0.209 -28.734 13.648 1 50.34 81 ASP A O 1
ATOM 608 N N . GLU A 1 82 ? 1.257 -27.062 12.742 1 57.78 82 GLU A N 1
ATOM 609 C CA . GLU A 1 82 ? 0.613 -27.312 11.461 1 57.78 82 GLU A CA 1
ATOM 610 C C . GLU A 1 82 ? 1.215 -28.531 10.766 1 57.78 82 GLU A C 1
ATOM 612 O O . GLU A 1 82 ? 0.916 -28.797 9.602 1 57.78 82 GLU A O 1
ATOM 617 N N . ALA A 1 83 ? 1.963 -29.375 11.539 1 63.56 83 ALA A N 1
ATOM 618 C CA . ALA A 1 83 ? 2.852 -30.406 11.008 1 63.56 83 ALA A CA 1
ATOM 619 C C . ALA A 1 83 ? 2.055 -31.547 10.375 1 63.56 83 ALA A C 1
ATOM 621 O O . ALA A 1 83 ? 2.562 -32.25 9.508 1 63.56 83 ALA A O 1
ATOM 622 N N . SER A 1 84 ? 0.691 -31.516 10.688 1 71.69 84 SER A N 1
ATOM 623 C CA . SER A 1 84 ? 0.091 -32.75 10.211 1 71.69 84 SER A CA 1
ATOM 624 C C . SER A 1 84 ? -0.719 -32.531 8.938 1 71.69 84 SER A C 1
ATOM 626 O O . SER A 1 84 ? -1.12 -33.5 8.273 1 71.69 84 SER A O 1
ATOM 628 N N . GLY A 1 85 ? -0.84 -31.266 8.508 1 82.56 85 GLY A N 1
ATOM 629 C CA . GLY A 1 85 ? -1.669 -31.016 7.332 1 82.56 85 GLY A CA 1
ATOM 630 C C . GLY A 1 85 ? -0.885 -30.5 6.145 1 82.56 85 GLY A C 1
ATOM 631 O O . GLY A 1 85 ? 0.346 -30.453 6.176 1 82.56 85 GLY A O 1
ATOM 632 N N . PRO A 1 86 ? -1.607 -30.422 5.035 1 91.44 86 PRO A N 1
ATOM 633 C CA . PRO A 1 86 ? -0.964 -29.844 3.85 1 91.44 86 PRO A CA 1
ATOM 634 C C . PRO A 1 86 ? -0.318 -28.484 4.121 1 91.44 86 PRO A C 1
ATOM 636 O O . PRO A 1 86 ? -0.826 -27.719 4.934 1 91.44 86 PRO A O 1
ATOM 639 N N . PRO A 1 87 ? 0.762 -28.25 3.523 1 93.31 87 PRO A N 1
ATOM 640 C CA . PRO A 1 87 ? 1.451 -26.969 3.771 1 93.31 87 PRO A CA 1
ATOM 641 C C . PRO A 1 87 ? 0.743 -25.781 3.133 1 93.31 87 PRO A C 1
ATOM 643 O O . PRO A 1 87 ? -0.023 -25.953 2.18 1 93.31 87 PRO A O 1
ATOM 646 N N . ALA A 1 88 ? 1.007 -24.625 3.703 1 95.94 88 ALA A N 1
ATOM 647 C CA . ALA A 1 88 ? 0.719 -23.391 2.99 1 95.94 88 ALA A CA 1
ATOM 648 C C . ALA A 1 88 ? 1.73 -23.156 1.872 1 95.94 88 ALA A C 1
ATOM 650 O O . ALA A 1 88 ? 2.756 -23.828 1.799 1 95.94 88 ALA A O 1
ATOM 651 N N . TRP A 1 89 ? 1.383 -22.25 0.984 1 97.69 89 TRP A N 1
ATOM 652 C CA . TRP A 1 89 ? 2.258 -21.969 -0.147 1 97.69 89 TRP A CA 1
ATOM 653 C C . TRP A 1 89 ? 2.537 -20.469 -0.249 1 97.69 89 TRP A C 1
ATOM 655 O O . TRP A 1 89 ? 1.732 -19.641 0.198 1 97.69 89 TRP A O 1
ATOM 665 N N . GLU A 1 90 ? 3.654 -20.156 -0.768 1 98.62 90 GLU A N 1
ATOM 666 C CA . GLU A 1 90 ? 3.994 -18.781 -1.074 1 98.62 90 GLU A CA 1
ATOM 667 C C . GLU A 1 90 ? 4.129 -18.562 -2.58 1 98.62 90 GLU A C 1
ATOM 669 O O . GLU A 1 90 ? 4.797 -19.344 -3.266 1 98.62 90 GLU A O 1
ATOM 674 N N . LEU A 1 91 ? 3.4 -17.578 -3.084 1 98.88 91 LEU A N 1
ATOM 675 C CA . LEU A 1 91 ? 3.658 -17.094 -4.434 1 98.88 91 LEU A CA 1
ATOM 676 C C . LEU A 1 91 ? 4.93 -16.25 -4.469 1 98.88 91 LEU A C 1
ATOM 678 O O . LEU A 1 91 ? 4.938 -15.109 -4.004 1 98.88 91 LEU A O 1
ATOM 682 N N . MET A 1 92 ? 5.977 -16.75 -5.078 1 98.62 92 MET A N 1
ATOM 683 C CA . MET A 1 92 ? 7.305 -16.141 -5.012 1 98.62 92 MET A CA 1
ATOM 684 C C . MET A 1 92 ? 7.547 -15.234 -6.215 1 98.62 92 MET A C 1
ATOM 686 O O . MET A 1 92 ? 8.414 -14.367 -6.176 1 98.62 92 MET A O 1
ATOM 690 N N . ASN A 1 93 ? 6.848 -15.492 -7.281 1 98.69 93 ASN A N 1
ATOM 691 C CA . ASN A 1 93 ? 7.059 -14.797 -8.547 1 98.69 93 ASN A CA 1
ATOM 692 C C . ASN A 1 93 ? 5.816 -14.867 -9.438 1 98.69 93 ASN A C 1
ATOM 694 O O . ASN A 1 93 ? 5.18 -15.914 -9.539 1 98.69 93 ASN A O 1
ATOM 698 N N . ILE A 1 94 ? 5.41 -13.828 -9.992 1 98.75 94 ILE A N 1
ATOM 699 C CA . ILE A 1 94 ? 4.41 -13.742 -11.055 1 98.75 94 ILE A CA 1
ATOM 700 C C . ILE A 1 94 ? 4.793 -12.633 -12.031 1 98.75 94 ILE A C 1
ATOM 702 O O . ILE A 1 94 ? 5.012 -11.492 -11.633 1 98.75 94 ILE A O 1
ATOM 706 N N . ALA A 1 95 ? 4.965 -13.039 -13.266 1 98.12 95 ALA A N 1
ATOM 707 C CA . ALA A 1 95 ? 5.461 -12.109 -14.273 1 98.12 95 ALA A CA 1
ATOM 708 C C . ALA A 1 95 ? 4.715 -12.273 -15.594 1 98.12 95 ALA A C 1
ATOM 710 O O . ALA A 1 95 ? 4.391 -13.398 -15.992 1 98.12 95 ALA A O 1
ATOM 711 N N . VAL A 1 96 ? 4.438 -11.203 -16.188 1 97.88 96 VAL A N 1
ATOM 712 C CA . VAL A 1 96 ? 3.801 -11.141 -17.5 1 97.88 96 VAL A CA 1
ATOM 713 C C . VAL A 1 96 ? 4.625 -10.258 -18.438 1 97.88 96 VAL A C 1
ATOM 715 O O . VAL A 1 96 ? 5.148 -9.219 -18.016 1 97.88 96 VAL A O 1
ATOM 718 N N . ALA A 1 97 ? 4.711 -10.672 -19.625 1 95.56 97 ALA A N 1
ATOM 719 C CA . ALA A 1 97 ? 5.379 -9.828 -20.609 1 95.56 97 ALA A CA 1
ATOM 720 C C . ALA A 1 97 ? 4.812 -8.414 -20.594 1 95.56 97 ALA A C 1
ATOM 722 O O . ALA A 1 97 ? 3.596 -8.227 -20.531 1 95.56 97 ALA A O 1
ATOM 723 N N . GLU A 1 98 ? 5.695 -7.449 -20.688 1 94.25 98 GLU A N 1
ATOM 724 C CA . GLU A 1 98 ? 5.316 -6.047 -20.531 1 94.25 98 GLU A CA 1
ATOM 725 C C . GLU A 1 98 ? 4.238 -5.648 -21.531 1 94.25 98 GLU A C 1
ATOM 727 O O . GLU A 1 98 ? 3.314 -4.906 -21.188 1 94.25 98 GLU A O 1
ATOM 732 N N . SER A 1 99 ? 4.328 -6.172 -22.719 1 91.62 99 SER A N 1
ATOM 733 C CA . SER A 1 99 ? 3.396 -5.824 -23.797 1 91.62 99 SER A CA 1
ATOM 734 C C . SER A 1 99 ? 1.989 -6.328 -23.484 1 91.62 99 SER A C 1
ATOM 736 O O . SER A 1 99 ? 1.022 -5.922 -24.125 1 91.62 99 SER A O 1
ATOM 738 N N . LEU A 1 100 ? 1.87 -7.164 -22.484 1 91.56 100 LEU A N 1
ATOM 739 C CA . LEU A 1 100 ? 0.579 -7.777 -22.188 1 91.56 100 LEU A CA 1
ATOM 740 C C . LEU A 1 100 ? 0.086 -7.371 -20.812 1 91.56 100 LEU A C 1
ATOM 742 O O . LEU A 1 100 ? -0.862 -7.957 -20.281 1 91.56 100 LEU A O 1
ATOM 746 N N . HIS A 1 101 ? 0.744 -6.363 -20.281 1 90.88 101 HIS A N 1
ATOM 747 C CA . HIS A 1 101 ? 0.296 -5.852 -18.984 1 90.88 101 HIS A CA 1
ATOM 748 C C . HIS A 1 101 ? -1.099 -5.246 -19.094 1 90.88 101 HIS A C 1
ATOM 750 O O . HIS A 1 101 ? -1.479 -4.727 -20.141 1 90.88 101 HIS A O 1
ATOM 756 N N . HIS A 1 102 ? -1.862 -5.461 -18.031 1 90.06 102 HIS A N 1
ATOM 757 C CA . HIS A 1 102 ? -3.184 -4.867 -17.859 1 90.06 102 HIS A CA 1
ATOM 758 C C . HIS A 1 102 ? -4.18 -5.438 -18.859 1 90.06 102 HIS A C 1
ATOM 760 O O . HIS A 1 102 ? -5.078 -4.73 -19.328 1 90.06 102 HIS A O 1
ATOM 766 N N . ARG A 1 103 ? -3.904 -6.676 -19.25 1 90.75 103 ARG A N 1
ATOM 767 C CA . ARG A 1 103 ? -4.809 -7.359 -20.172 1 90.75 103 ARG A CA 1
ATOM 768 C C . ARG A 1 103 ? -5.426 -8.594 -19.516 1 90.75 103 ARG A C 1
ATOM 770 O O . ARG A 1 103 ? -5.977 -9.453 -20.203 1 90.75 103 ARG A O 1
ATOM 777 N N . GLY A 1 104 ? -5.227 -8.727 -18.281 1 94.75 104 GLY A N 1
ATOM 778 C CA . GLY A 1 104 ? -5.91 -9.766 -17.53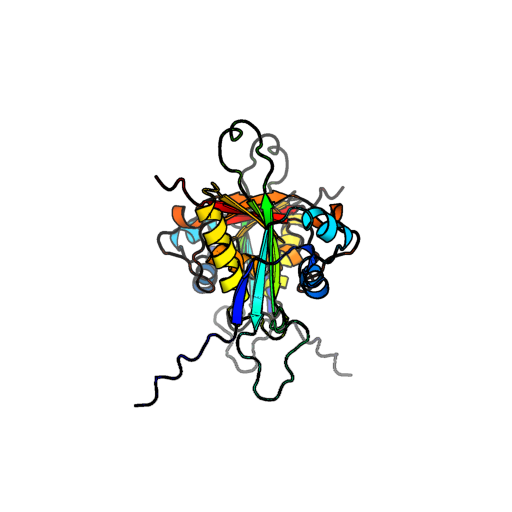1 1 94.75 104 GLY A CA 1
ATOM 779 C C . GLY A 1 104 ? -5.074 -11.023 -17.359 1 94.75 104 GLY A C 1
ATOM 780 O O . GLY A 1 104 ? -5.48 -11.953 -16.656 1 94.75 104 GLY A O 1
ATOM 781 N N . LEU A 1 105 ? -3.906 -11.117 -17.938 1 96.31 105 LEU A N 1
ATOM 782 C CA . LEU A 1 105 ? -3.094 -12.328 -17.891 1 96.31 105 LEU A CA 1
ATOM 783 C C . LEU A 1 105 ? -2.564 -12.578 -16.484 1 96.31 105 LEU A C 1
ATOM 785 O O . LEU A 1 105 ? -2.539 -13.719 -16.016 1 96.31 105 LEU A O 1
ATOM 789 N N . GLY A 1 106 ? -2.125 -11.516 -15.805 1 97.94 106 GLY A N 1
ATOM 790 C CA . GLY A 1 106 ? -1.7 -11.656 -14.422 1 97.94 106 GLY A CA 1
ATOM 791 C C . GLY A 1 106 ? -2.787 -12.211 -13.523 1 97.94 106 GLY A C 1
ATOM 792 O O . GLY A 1 106 ? -2.529 -13.094 -12.703 1 97.94 106 GLY A O 1
ATOM 793 N N . THR A 1 107 ? -3.947 -11.688 -13.727 1 98.06 107 THR A N 1
ATOM 794 C CA . THR A 1 107 ? -5.105 -12.133 -12.961 1 98.06 107 THR A CA 1
ATOM 795 C C . THR A 1 107 ? -5.395 -13.609 -13.227 1 98.06 107 THR A C 1
ATOM 797 O O . THR A 1 107 ? -5.668 -14.375 -12.297 1 98.06 107 THR A O 1
ATOM 800 N N . ALA A 1 108 ? -5.316 -14.008 -14.469 1 97.69 108 ALA A N 1
ATOM 801 C CA . ALA A 1 108 ? -5.559 -15.398 -14.836 1 97.69 108 ALA A CA 1
ATOM 802 C C . ALA A 1 108 ? -4.527 -16.328 -14.203 1 97.69 108 ALA A C 1
ATOM 804 O O . ALA A 1 108 ? -4.871 -17.406 -13.719 1 97.69 108 ALA A O 1
ATOM 805 N N . LEU A 1 109 ? -3.268 -15.906 -14.188 1 98.56 109 LEU A N 1
ATOM 806 C CA . LEU A 1 109 ? -2.203 -16.688 -13.57 1 98.56 109 LEU A CA 1
ATOM 807 C C . LEU A 1 109 ? -2.424 -16.828 -12.07 1 98.56 109 LEU A C 1
ATOM 809 O O . LEU A 1 109 ? -2.293 -17.906 -11.516 1 98.56 109 LEU A O 1
ATOM 813 N N . LEU A 1 110 ? -2.77 -15.742 -11.438 1 98.81 110 LEU A N 1
ATOM 814 C CA . LEU A 1 110 ? -3.021 -15.758 -10 1 98.81 110 LEU A CA 1
ATOM 815 C C . LEU A 1 110 ? -4.195 -16.672 -9.664 1 98.81 110 LEU A C 1
ATOM 817 O O . LEU A 1 110 ? -4.129 -17.453 -8.711 1 98.81 110 LEU A O 1
ATOM 821 N N . ARG A 1 111 ? -5.238 -16.594 -10.43 1 98.62 111 ARG A N 1
ATOM 822 C CA . ARG A 1 111 ? -6.398 -17.453 -10.234 1 98.62 111 ARG A CA 1
ATOM 823 C C . ARG A 1 111 ? -6.02 -18.922 -10.359 1 98.62 111 ARG A C 1
ATOM 825 O O . ARG A 1 111 ? -6.469 -19.766 -9.562 1 98.62 111 ARG A O 1
ATOM 832 N N . ARG A 1 112 ? -5.23 -19.219 -11.344 1 98.62 112 ARG A N 1
ATOM 833 C CA . ARG A 1 112 ? -4.762 -20.594 -11.516 1 98.62 112 ARG A CA 1
ATOM 834 C C . ARG A 1 112 ? -3.967 -21.062 -10.305 1 98.62 112 ARG A C 1
ATOM 836 O O . ARG A 1 112 ? -4.125 -22.203 -9.859 1 98.62 112 ARG A O 1
ATOM 843 N N . ALA A 1 113 ? -3.109 -20.234 -9.805 1 98.81 113 ALA A N 1
ATOM 844 C CA . ALA A 1 113 ? -2.324 -20.547 -8.609 1 98.81 113 ALA A CA 1
ATOM 845 C C . ALA A 1 113 ? -3.23 -20.812 -7.414 1 98.81 113 ALA A C 1
ATOM 847 O O . ALA A 1 113 ? -3.029 -21.797 -6.688 1 98.81 113 ALA A O 1
ATOM 848 N N . ILE A 1 114 ? -4.215 -19.984 -7.254 1 98.81 114 ILE A N 1
ATOM 849 C CA . ILE A 1 114 ? -5.145 -20.109 -6.137 1 98.81 114 ILE A CA 1
ATOM 850 C C . ILE A 1 114 ? -5.945 -21.391 -6.266 1 98.81 114 ILE A C 1
ATOM 852 O O . ILE A 1 114 ? -6.082 -22.141 -5.297 1 98.81 114 ILE A O 1
ATOM 856 N N . GLU A 1 115 ? -6.453 -21.672 -7.414 1 98.31 115 GLU A N 1
ATOM 857 C CA . GLU A 1 115 ? -7.219 -22.891 -7.66 1 98.31 115 GLU A CA 1
ATOM 858 C C . GLU A 1 115 ? -6.379 -24.141 -7.383 1 98.31 115 GLU A C 1
ATOM 860 O O . GLU A 1 115 ? -6.859 -25.094 -6.777 1 98.31 115 GLU A O 1
ATOM 865 N N . TRP A 1 116 ? -5.195 -24.094 -7.859 1 98.44 116 TRP A N 1
ATOM 866 C CA . TRP A 1 116 ? -4.293 -25.203 -7.629 1 98.44 116 TRP A CA 1
ATOM 867 C C . TRP A 1 116 ? -4.055 -25.422 -6.137 1 98.44 116 TRP A C 1
ATOM 869 O O . TRP A 1 116 ? -4.16 -26.547 -5.633 1 98.44 116 TRP A O 1
ATOM 879 N N . ALA A 1 117 ? -3.748 -24.391 -5.414 1 98 117 ALA A N 1
ATOM 880 C CA . ALA A 1 117 ? -3.5 -24.484 -3.977 1 98 117 ALA A CA 1
ATOM 881 C C . ALA A 1 117 ? -4.719 -25.062 -3.25 1 98 117 ALA A C 1
ATOM 883 O O . ALA A 1 117 ? -4.578 -25.859 -2.33 1 98 117 ALA A O 1
ATOM 884 N N . ARG A 1 118 ? -5.883 -24.625 -3.662 1 97.44 118 ARG A N 1
ATOM 885 C CA . ARG A 1 118 ? -7.109 -25.172 -3.096 1 97.44 118 ARG A CA 1
ATOM 886 C C . ARG A 1 118 ? -7.207 -26.672 -3.34 1 97.44 118 ARG A C 1
ATOM 888 O O . ARG A 1 118 ? -7.578 -27.438 -2.443 1 97.44 118 ARG A O 1
ATOM 895 N N . SER A 1 119 ? -6.871 -27.047 -4.539 1 97.06 119 SER A N 1
ATOM 896 C CA . SER A 1 119 ? -6.934 -28.453 -4.891 1 97.06 119 SER A CA 1
ATOM 897 C C . SER A 1 119 ? -5.941 -29.266 -4.066 1 97.06 119 SER A C 1
ATOM 899 O O . SER A 1 119 ? -6.129 -30.469 -3.869 1 97.06 119 SER A O 1
ATOM 901 N N . GLN A 1 120 ? -4.895 -28.594 -3.529 1 95.69 120 GLN A N 1
ATOM 902 C CA . GLN A 1 120 ? -3.906 -29.234 -2.67 1 95.69 120 GLN A CA 1
ATOM 903 C C . GLN A 1 120 ? -4.332 -29.188 -1.205 1 95.69 120 GLN A C 1
ATOM 905 O O . GLN A 1 120 ? -3.57 -29.562 -0.316 1 95.69 120 GLN A O 1
ATOM 910 N N . ARG A 1 121 ? -5.508 -28.594 -0.94 1 95.25 121 ARG A N 1
ATOM 911 C CA . ARG A 1 121 ? -6.047 -28.406 0.404 1 95.25 121 ARG A CA 1
ATOM 912 C C . ARG A 1 121 ? -5.129 -27.531 1.249 1 95.25 121 ARG A C 1
ATOM 914 O O . ARG A 1 121 ? -5.012 -27.734 2.459 1 95.25 121 ARG A O 1
ATOM 921 N N . ALA A 1 122 ? -4.383 -26.688 0.578 1 96.12 122 ALA A N 1
ATOM 922 C CA . ALA A 1 122 ? -3.572 -25.719 1.31 1 96.12 122 ALA A CA 1
ATOM 923 C C . ALA A 1 122 ? -4.441 -24.812 2.188 1 96.12 122 ALA A C 1
ATOM 925 O O . ALA A 1 122 ? -5.527 -24.406 1.774 1 96.12 122 ALA A O 1
ATOM 926 N N . PRO A 1 123 ? -3.98 -24.531 3.369 1 95.5 123 PRO A N 1
ATOM 927 C CA . PRO A 1 123 ? -4.781 -23.656 4.234 1 95.5 123 PRO A CA 1
ATOM 928 C C . PRO A 1 123 ? -4.758 -22.188 3.785 1 95.5 123 PRO A C 1
ATOM 930 O O . PRO A 1 123 ? -5.703 -21.453 4.059 1 95.5 123 PRO A O 1
ATOM 933 N N . ARG A 1 124 ? -3.643 -21.781 3.104 1 97.56 124 ARG A N 1
ATOM 934 C CA . ARG A 1 124 ? -3.48 -20.391 2.693 1 97.56 124 ARG A CA 1
ATOM 935 C C . ARG A 1 124 ? -2.385 -20.25 1.64 1 97.56 124 ARG A C 1
ATOM 937 O O . ARG A 1 124 ? -1.565 -21.156 1.47 1 97.56 124 ARG A O 1
ATOM 944 N N . ILE A 1 125 ? -2.441 -19.125 0.963 1 98.56 125 ILE A N 1
ATOM 945 C CA . ILE A 1 125 ? -1.355 -18.672 0.108 1 98.56 125 ILE A CA 1
ATOM 946 C C . ILE A 1 125 ? -0.837 -17.328 0.619 1 98.56 125 ILE A C 1
ATOM 948 O O . ILE A 1 125 ? -1.621 -16.469 1.025 1 98.56 125 ILE A O 1
ATOM 952 N N . GLU A 1 126 ? 0.45 -17.188 0.614 1 98.75 126 GLU A N 1
ATOM 953 C CA . GLU A 1 126 ? 1.062 -15.922 1.019 1 98.75 126 GLU A CA 1
ATOM 954 C C . GLU A 1 126 ? 1.896 -15.32 -0.112 1 98.75 126 GLU A C 1
ATOM 956 O O . GLU A 1 126 ? 2.354 -16.047 -1 1 98.75 126 GLU A O 1
ATOM 961 N N . VAL A 1 127 ? 2.025 -14.062 -0.045 1 98.88 127 VAL A N 1
ATOM 962 C CA . VAL A 1 127 ? 2.922 -13.352 -0.952 1 98.88 127 VAL A CA 1
ATOM 963 C C . VAL A 1 127 ? 3.582 -12.188 -0.218 1 98.88 127 VAL A C 1
ATOM 965 O O . VAL A 1 127 ? 2.979 -11.578 0.668 1 98.88 127 VAL A O 1
ATOM 968 N N . GLY A 1 128 ? 4.797 -11.906 -0.517 1 98.75 128 GLY A N 1
ATOM 969 C CA . GLY A 1 128 ? 5.512 -10.719 -0.078 1 98.75 128 GLY A CA 1
ATOM 970 C C . GLY A 1 128 ? 5.727 -9.703 -1.188 1 98.75 128 GLY A C 1
ATOM 971 O O . GLY A 1 128 ? 6.168 -10.062 -2.283 1 98.75 128 GLY A O 1
ATOM 972 N N . THR A 1 129 ? 5.379 -8.531 -0.938 1 98.56 129 THR A N 1
ATOM 973 C CA . THR A 1 129 ? 5.594 -7.48 -1.929 1 98.56 129 THR A CA 1
ATOM 974 C C . THR A 1 129 ? 5.922 -6.152 -1.249 1 98.56 129 THR A C 1
ATOM 976 O O . THR A 1 129 ? 5.953 -6.07 -0.02 1 98.56 129 THR A O 1
ATOM 979 N N . GLY A 1 130 ? 6.23 -5.176 -2.066 1 98.56 130 GLY A N 1
ATOM 980 C CA . GLY A 1 130 ? 6.535 -3.857 -1.53 1 98.56 130 GLY A CA 1
ATOM 981 C C . GLY A 1 130 ? 5.375 -3.244 -0.771 1 98.56 130 GLY A C 1
ATOM 982 O O . GLY A 1 130 ? 4.234 -3.695 -0.895 1 98.56 130 GLY A O 1
ATOM 983 N N . SER A 1 131 ? 5.668 -2.166 -0.061 1 98.81 131 SER A N 1
ATOM 984 C CA . SER A 1 131 ? 4.688 -1.557 0.832 1 98.81 131 SER A CA 1
ATOM 985 C C . SER A 1 131 ? 3.902 -0.458 0.124 1 98.81 131 SER A C 1
ATOM 987 O O . SER A 1 131 ? 3.188 0.314 0.767 1 98.81 131 SER A O 1
ATOM 989 N N . PHE A 1 132 ? 4.082 -0.331 -1.133 1 98.5 132 PHE A N 1
ATOM 990 C CA . PHE A 1 132 ? 3.324 0.552 -2.012 1 98.5 132 PHE A CA 1
ATOM 991 C C . PHE A 1 132 ? 3.316 0.018 -3.439 1 98.5 132 PHE A C 1
ATOM 993 O O . PHE A 1 132 ? 4.02 -0.947 -3.752 1 98.5 132 PHE A O 1
ATOM 1000 N N . GLY A 1 133 ? 2.359 0.602 -4.266 1 96.81 133 GLY A N 1
ATOM 1001 C CA . GLY A 1 133 ? 2.326 0.215 -5.668 1 96.81 133 GLY A CA 1
ATOM 1002 C C . GLY A 1 133 ? 1.075 -0.556 -6.043 1 96.81 133 GLY A C 1
ATOM 1003 O O . GLY A 1 133 ? 0.279 -0.919 -5.176 1 96.81 133 GLY A O 1
ATOM 1004 N N . ASP A 1 134 ? 0.98 -0.841 -7.301 1 95.56 134 ASP A N 1
ATOM 1005 C CA . ASP A 1 134 ? -0.224 -1.449 -7.855 1 95.56 134 ASP A CA 1
ATOM 1006 C C . ASP A 1 134 ? -0.335 -2.918 -7.453 1 95.56 134 ASP A C 1
ATOM 1008 O O . ASP A 1 134 ? -1.414 -3.508 -7.531 1 95.56 134 ASP A O 1
ATOM 1012 N N . GLN A 1 135 ? 0.787 -3.494 -7.094 1 97 135 GLN A N 1
ATOM 1013 C CA . GLN A 1 135 ? 0.753 -4.887 -6.664 1 97 135 GLN A CA 1
ATOM 1014 C C . GLN A 1 135 ? -0.19 -5.074 -5.477 1 97 135 GLN A C 1
ATOM 1016 O O . GLN A 1 135 ? -0.826 -6.121 -5.344 1 97 135 GLN A O 1
ATOM 1021 N N . LEU A 1 136 ? -0.268 -4.066 -4.703 1 98.56 136 LEU A N 1
ATOM 1022 C CA . LEU A 1 136 ? -1.126 -4.172 -3.527 1 98.56 136 LEU A CA 1
ATOM 1023 C C . LEU A 1 136 ? -2.596 -4.242 -3.932 1 98.56 136 LEU A C 1
ATOM 1025 O O . LEU A 1 136 ? -3.359 -5.031 -3.377 1 98.56 136 LEU A O 1
ATOM 1029 N N . VAL A 1 137 ? -3.018 -3.451 -4.875 1 97.75 137 VAL A N 1
ATOM 1030 C CA . VAL A 1 137 ? -4.387 -3.523 -5.379 1 97.75 137 VAL A CA 1
ATOM 1031 C C . VAL A 1 137 ? -4.609 -4.863 -6.074 1 97.75 137 VAL A C 1
ATOM 1033 O O . VAL A 1 137 ? -5.66 -5.488 -5.91 1 97.75 137 VAL A O 1
ATOM 1036 N N . PHE A 1 138 ? -3.604 -5.309 -6.809 1 98.12 138 PHE A N 1
ATOM 1037 C CA . PHE A 1 138 ? -3.65 -6.555 -7.566 1 98.12 138 PHE A CA 1
ATOM 1038 C C . PHE A 1 138 ? -3.971 -7.73 -6.648 1 98.12 138 PHE A C 1
ATOM 1040 O O . PHE A 1 138 ? -4.93 -8.469 -6.887 1 98.12 138 PHE A O 1
ATOM 1047 N N . TYR A 1 139 ? -3.268 -7.875 -5.594 1 98.81 139 TYR A N 1
ATOM 1048 C CA . TYR A 1 139 ? -3.434 -9.016 -4.703 1 98.81 139 TYR A CA 1
ATOM 1049 C C . TYR A 1 139 ? -4.695 -8.875 -3.857 1 98.81 139 TYR A C 1
ATOM 1051 O O . TYR A 1 139 ? -5.395 -9.852 -3.605 1 98.81 139 TYR A O 1
ATOM 1059 N N . GLN A 1 140 ? -4.953 -7.676 -3.445 1 98.69 140 GLN A N 1
ATOM 1060 C CA . GLN A 1 140 ? -6.117 -7.5 -2.58 1 98.69 140 GLN A CA 1
ATOM 1061 C C . GLN A 1 140 ? -7.414 -7.645 -3.369 1 98.69 140 GLN A C 1
ATOM 1063 O O . GLN A 1 140 ? -8.43 -8.078 -2.824 1 98.69 140 GLN A O 1
ATOM 1068 N N . ARG A 1 141 ? -7.418 -7.324 -4.656 1 98.06 141 ARG A N 1
ATOM 1069 C CA . ARG A 1 141 ? -8.555 -7.613 -5.52 1 98.06 141 ARG A CA 1
ATOM 1070 C C . ARG A 1 141 ? -8.859 -9.109 -5.547 1 98.06 141 ARG A C 1
ATOM 1072 O O . ARG A 1 141 ? -10.016 -9.508 -5.66 1 98.06 141 ARG A O 1
ATOM 1079 N N . ALA A 1 142 ? -7.848 -9.883 -5.398 1 98.25 142 ALA A N 1
ATOM 1080 C CA . ALA A 1 142 ? -7.988 -11.336 -5.422 1 98.25 142 ALA A CA 1
ATOM 1081 C C . ALA A 1 142 ? -8.344 -11.875 -4.043 1 98.25 142 ALA A C 1
ATOM 1083 O O . ALA A 1 142 ? -8.477 -13.086 -3.859 1 98.25 142 ALA A O 1
ATOM 1084 N N . GLY A 1 143 ? -8.344 -11.055 -3.041 1 98.19 143 GLY A N 1
ATOM 1085 C CA . GLY A 1 143 ? -8.828 -11.477 -1.734 1 98.19 143 GLY A CA 1
ATOM 1086 C C . GLY A 1 143 ? -7.73 -11.547 -0.688 1 98.19 143 GLY A C 1
ATOM 1087 O O . GLY A 1 143 ? -7.996 -11.844 0.479 1 98.19 143 GLY A O 1
ATOM 1088 N N . PHE A 1 144 ? -6.477 -11.234 -1.084 1 98.88 144 PHE A N 1
ATOM 1089 C CA . PHE A 1 144 ? -5.383 -11.219 -0.117 1 98.88 144 PHE A CA 1
ATOM 1090 C C . PHE A 1 144 ? -5.543 -10.055 0.857 1 98.88 144 PHE A C 1
ATOM 1092 O O . PHE A 1 144 ? -6.078 -9 0.497 1 98.88 144 PHE A O 1
ATOM 1099 N N . ARG A 1 145 ? -5.043 -10.242 2.076 1 98.81 145 ARG A N 1
ATOM 1100 C CA . ARG A 1 145 ? -4.996 -9.195 3.09 1 98.81 145 ARG A CA 1
ATOM 1101 C C . ARG A 1 145 ? -3.6 -9.078 3.686 1 98.81 145 ARG A C 1
ATOM 1103 O O . ARG A 1 145 ? -2.877 -10.07 3.797 1 98.81 145 ARG A O 1
ATOM 1110 N N . VAL A 1 146 ? -3.268 -7.855 4.023 1 98.88 146 VAL A N 1
ATOM 1111 C CA . VAL A 1 146 ? -1.973 -7.648 4.664 1 98.88 146 VAL A CA 1
ATOM 1112 C C . VAL A 1 146 ? -1.984 -8.258 6.062 1 98.88 146 VAL A C 1
ATOM 1114 O O . VAL A 1 146 ? -2.891 -7.996 6.859 1 98.88 146 VAL A O 1
ATOM 1117 N N . THR A 1 147 ? -0.956 -9.07 6.301 1 98.75 147 THR A N 1
ATOM 1118 C CA . THR A 1 147 ? -0.954 -9.773 7.578 1 98.75 147 THR A CA 1
ATOM 1119 C C . THR A 1 147 ? 0.384 -9.602 8.289 1 98.75 147 THR A C 1
ATOM 1121 O O . THR A 1 147 ? 0.526 -9.969 9.453 1 98.75 147 THR A O 1
ATOM 1124 N N . GLY A 1 148 ? 1.351 -9.078 7.633 1 98.75 148 GLY A N 1
ATOM 1125 C CA . GLY A 1 148 ? 2.654 -8.93 8.258 1 98.75 148 GLY A CA 1
ATOM 1126 C C . GLY A 1 148 ? 3.502 -7.844 7.613 1 98.75 148 GLY A C 1
ATOM 1127 O O . GLY A 1 148 ? 3.219 -7.41 6.496 1 98.75 148 GLY A O 1
ATOM 1128 N N . ILE A 1 149 ? 4.449 -7.379 8.375 1 98.88 149 ILE A N 1
ATOM 1129 C CA . ILE A 1 149 ? 5.438 -6.391 7.957 1 98.88 149 ILE A CA 1
ATOM 1130 C C . ILE A 1 149 ? 6.844 -6.922 8.211 1 98.88 149 ILE A C 1
ATOM 1132 O O . ILE A 1 149 ? 7.152 -7.371 9.32 1 98.88 149 ILE A O 1
ATOM 1136 N N . ASP A 1 150 ? 7.605 -6.945 7.223 1 98.81 150 ASP A N 1
ATOM 1137 C CA . ASP A 1 150 ? 9.023 -7.246 7.371 1 98.81 150 ASP A CA 1
ATOM 1138 C C . ASP A 1 150 ? 9.883 -6.016 7.09 1 98.81 150 ASP A C 1
ATOM 1140 O O . ASP A 1 150 ? 10.164 -5.699 5.93 1 98.81 150 ASP A O 1
ATOM 1144 N N . ARG A 1 151 ? 10.336 -5.414 8.156 1 98.69 151 ARG A N 1
ATOM 1145 C CA . ARG A 1 151 ? 11.07 -4.152 8.086 1 98.69 151 ARG A CA 1
ATOM 1146 C C . ARG A 1 151 ? 12.422 -4.34 7.398 1 98.69 151 ARG A C 1
ATOM 1148 O O . ARG A 1 151 ? 13.141 -5.301 7.684 1 98.69 151 ARG A O 1
ATOM 1155 N N . ASP A 1 152 ? 12.75 -3.443 6.5 1 98.69 152 ASP A N 1
ATOM 1156 C CA . ASP A 1 152 ? 14.023 -3.363 5.785 1 98.69 152 ASP A CA 1
ATOM 1157 C C . ASP A 1 152 ? 14.273 -4.625 4.961 1 98.69 152 ASP A C 1
ATOM 1159 O O . ASP A 1 152 ? 15.414 -4.961 4.66 1 98.69 152 ASP A O 1
ATOM 1163 N N . PHE A 1 153 ? 13.234 -5.363 4.621 1 98.69 153 PHE A N 1
ATOM 1164 C CA . PHE A 1 153 ? 13.391 -6.605 3.871 1 98.69 153 PHE A CA 1
ATOM 1165 C C . PHE A 1 153 ? 14.211 -6.379 2.607 1 98.69 153 PHE A C 1
ATOM 1167 O O . PHE A 1 153 ? 15.188 -7.09 2.361 1 98.69 153 PHE A O 1
ATOM 1174 N N . PHE A 1 154 ? 13.867 -5.438 1.793 1 98.25 154 PHE A N 1
ATOM 1175 C CA . PHE A 1 154 ? 14.5 -5.254 0.491 1 98.25 154 PHE A CA 1
ATOM 1176 C C . PHE A 1 154 ? 15.914 -4.707 0.647 1 98.25 154 PHE A C 1
ATOM 1178 O O . PHE A 1 154 ? 16.781 -4.973 -0.186 1 98.25 154 PHE A O 1
ATOM 1185 N N . LEU A 1 155 ? 16.156 -3.955 1.709 1 97.94 155 LEU A N 1
ATOM 1186 C CA . LEU A 1 155 ? 17.5 -3.48 1.999 1 97.94 155 LEU A CA 1
ATOM 1187 C C . LEU A 1 155 ? 18.422 -4.637 2.398 1 97.94 155 LEU A C 1
ATOM 1189 O O . LEU A 1 155 ? 19.594 -4.656 2.047 1 97.94 155 LEU A O 1
ATOM 1193 N N . ARG A 1 156 ? 17.828 -5.582 3.094 1 98 156 ARG A N 1
ATOM 1194 C CA . ARG A 1 156 ? 18.609 -6.691 3.639 1 98 156 ARG A CA 1
ATOM 1195 C C . ARG A 1 156 ? 18.844 -7.766 2.582 1 98 156 ARG A C 1
ATOM 1197 O O . ARG A 1 156 ? 19.844 -8.484 2.631 1 98 156 ARG A O 1
ATOM 1204 N N . HIS A 1 157 ? 17.953 -7.879 1.582 1 97 157 HIS A N 1
ATOM 1205 C CA . HIS A 1 157 ? 17.953 -9.078 0.753 1 97 157 HIS A CA 1
ATOM 1206 C C . HIS A 1 157 ? 18.359 -8.758 -0.682 1 97 157 HIS A C 1
ATOM 1208 O O . HIS A 1 157 ? 18.609 -9.664 -1.479 1 97 157 HIS A O 1
ATOM 1214 N N . TYR A 1 158 ? 18.391 -7.496 -0.998 1 96.56 158 TYR A N 1
ATOM 1215 C CA . TYR A 1 158 ? 18.812 -7.086 -2.334 1 96.56 158 TYR A CA 1
ATOM 1216 C C . TYR A 1 158 ? 19.984 -6.125 -2.268 1 96.56 158 TYR A C 1
ATOM 1218 O O . TYR A 1 158 ? 19.984 -5.184 -1.475 1 96.56 158 TYR A O 1
ATOM 1226 N N . THR A 1 159 ? 20.953 -6.34 -3.092 1 93.12 159 THR A N 1
ATOM 1227 C CA . THR A 1 159 ? 22.141 -5.488 -3.123 1 93.12 159 THR A CA 1
ATOM 1228 C C . THR A 1 159 ? 21.875 -4.215 -3.916 1 93.12 159 THR A C 1
ATOM 1230 O O . THR A 1 159 ? 22.438 -3.158 -3.619 1 93.12 159 THR A O 1
ATOM 1233 N N . THR A 1 160 ? 21.031 -4.348 -4.844 1 93.19 160 THR A N 1
ATOM 1234 C CA . THR A 1 160 ? 20.641 -3.189 -5.641 1 93.19 160 THR A CA 1
ATOM 1235 C C . THR A 1 160 ? 19.422 -2.508 -5.031 1 93.19 160 THR A C 1
ATOM 1237 O O . THR A 1 160 ? 18.5 -3.178 -4.562 1 93.19 160 THR A O 1
ATOM 1240 N N . GLN A 1 161 ? 19.469 -1.174 -5.105 1 95.62 161 GLN A N 1
ATOM 1241 C CA . GLN A 1 161 ? 18.297 -0.428 -4.68 1 95.62 161 GLN A CA 1
ATOM 1242 C C . GLN A 1 161 ? 17.141 -0.618 -5.66 1 95.62 161 GLN A C 1
ATOM 1244 O O . GLN A 1 161 ? 17.328 -0.495 -6.875 1 95.62 161 GLN A O 1
ATOM 1249 N N . LEU A 1 162 ? 16.031 -0.979 -5.117 1 96.62 162 LEU A N 1
ATOM 1250 C CA . LEU A 1 162 ? 14.836 -1.14 -5.934 1 96.62 162 LEU A CA 1
ATOM 1251 C C . LEU A 1 162 ? 13.953 0.102 -5.852 1 96.62 162 LEU A C 1
ATOM 1253 O O . LEU A 1 162 ? 13.5 0.476 -4.77 1 96.62 162 LEU A O 1
ATOM 1257 N N . TRP A 1 163 ? 13.758 0.771 -7.004 1 96.75 163 TRP A N 1
ATOM 1258 C CA . TRP A 1 163 ? 13 2.02 -7.043 1 96.75 163 TRP A CA 1
ATOM 1259 C C . TRP A 1 163 ? 11.703 1.843 -7.82 1 96.75 163 TRP A C 1
ATOM 1261 O O . TRP A 1 163 ? 11.672 1.153 -8.844 1 96.75 163 TRP A O 1
ATOM 1271 N N . GLU A 1 164 ? 10.703 2.391 -7.367 1 95.5 164 GLU A N 1
ATOM 1272 C CA . GLU A 1 164 ? 9.406 2.5 -8.023 1 95.5 164 GLU A CA 1
ATOM 1273 C C . GLU A 1 164 ? 8.773 3.861 -7.762 1 95.5 164 GLU A C 1
ATOM 1275 O O . GLU A 1 164 ? 8.641 4.281 -6.613 1 95.5 164 GLU A O 1
ATOM 1280 N N . ARG A 1 165 ? 8.438 4.551 -8.773 1 94.75 165 ARG A N 1
ATOM 1281 C CA . ARG A 1 165 ? 7.781 5.855 -8.688 1 94.75 165 ARG A CA 1
ATOM 1282 C C . ARG A 1 165 ? 8.578 6.809 -7.797 1 94.75 165 ARG A C 1
ATOM 1284 O O . ARG A 1 165 ? 8 7.504 -6.957 1 94.75 165 ARG A O 1
ATOM 1291 N N . GLY A 1 166 ? 9.828 6.73 -7.906 1 95 166 GLY A N 1
ATOM 1292 C CA . GLY A 1 166 ? 10.703 7.664 -7.203 1 95 166 GLY A CA 1
ATOM 1293 C C . GLY A 1 166 ? 10.883 7.32 -5.738 1 95 166 GLY A C 1
ATOM 1294 O O . GLY A 1 166 ? 11.477 8.094 -4.984 1 95 166 GLY A O 1
ATOM 1295 N N . VAL A 1 167 ? 10.391 6.207 -5.309 1 97.81 167 VAL A N 1
ATOM 1296 C CA . VAL A 1 167 ? 10.516 5.77 -3.924 1 97.81 167 VAL A CA 1
ATOM 1297 C C . VAL A 1 167 ? 11.25 4.434 -3.869 1 97.81 167 VAL A C 1
ATOM 1299 O O . VAL A 1 167 ? 10.953 3.525 -4.652 1 97.81 167 VAL A O 1
ATOM 1302 N N . GLN A 1 168 ? 12.195 4.367 -2.986 1 98.19 168 GLN A N 1
ATOM 1303 C CA . GLN A 1 168 ? 12.93 3.115 -2.822 1 98.19 168 GLN A CA 1
ATOM 1304 C C . GLN A 1 168 ? 12.117 2.109 -2.01 1 98.19 168 GLN A C 1
ATOM 1306 O O . GLN A 1 168 ? 11.57 2.447 -0.958 1 98.19 168 GLN A O 1
ATOM 1311 N N . HIS A 1 169 ? 12.008 0.897 -2.506 1 98.38 169 HIS A N 1
ATOM 1312 C CA . HIS A 1 169 ? 11.438 -0.184 -1.707 1 98.38 169 HIS A CA 1
ATOM 1313 C C . HIS A 1 169 ? 12.328 -0.514 -0.514 1 98.38 169 HIS A C 1
ATOM 1315 O O . HIS A 1 169 ? 13.523 -0.786 -0.679 1 98.38 169 HIS A O 1
ATOM 1321 N N . ARG A 1 170 ? 11.75 -0.521 0.666 1 98.62 170 ARG A N 1
ATOM 1322 C CA . ARG A 1 170 ? 12.508 -0.826 1.872 1 98.62 170 ARG A CA 1
ATOM 1323 C C . ARG A 1 170 ? 11.891 -1.991 2.635 1 98.62 170 ARG A C 1
ATOM 1325 O O . ARG A 1 170 ? 12.562 -2.975 2.936 1 98.62 170 ARG A O 1
ATOM 1332 N N . ASP A 1 171 ? 10.648 -1.908 2.936 1 98.81 171 ASP A N 1
ATOM 1333 C CA . ASP A 1 171 ? 9.922 -2.891 3.736 1 98.81 171 ASP A CA 1
ATOM 1334 C C . ASP A 1 171 ? 9.102 -3.822 2.85 1 98.81 171 ASP A C 1
ATOM 1336 O O . ASP A 1 171 ? 8.75 -3.467 1.722 1 98.81 171 ASP A O 1
ATOM 1340 N N . MET A 1 172 ? 8.828 -4.969 3.344 1 98.88 172 MET A N 1
ATOM 1341 C CA . MET A 1 172 ? 7.93 -5.914 2.689 1 98.88 172 MET A CA 1
ATOM 1342 C C . MET A 1 172 ? 6.648 -6.094 3.502 1 98.88 172 MET A C 1
ATOM 1344 O O . MET A 1 172 ? 6.699 -6.219 4.727 1 98.88 172 MET A O 1
ATOM 1348 N N . LEU A 1 173 ? 5.559 -5.988 2.795 1 98.94 173 LEU A N 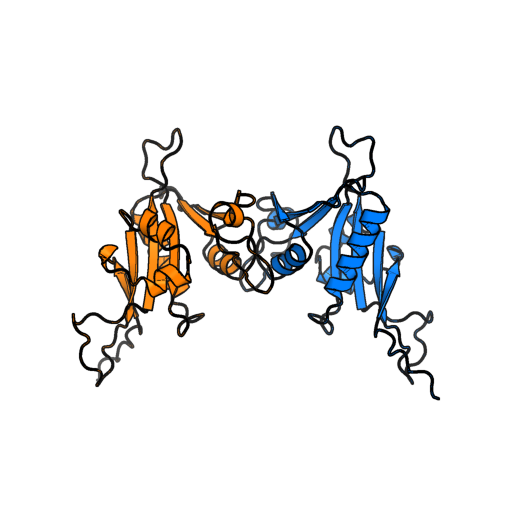1
ATOM 1349 C CA . LEU A 1 173 ? 4.301 -6.449 3.373 1 98.94 173 LEU A CA 1
ATOM 1350 C C . LEU A 1 173 ? 4.031 -7.902 3.002 1 98.94 173 LEU A C 1
ATOM 1352 O O . LEU A 1 173 ? 4.219 -8.297 1.851 1 98.94 173 LEU A O 1
ATOM 1356 N N . ARG A 1 174 ? 3.674 -8.695 3.988 1 98.88 174 ARG A N 1
ATOM 1357 C CA . ARG A 1 174 ? 3.162 -10.039 3.74 1 98.88 174 ARG A CA 1
ATOM 1358 C C . ARG A 1 174 ? 1.646 -10.023 3.582 1 98.88 174 ARG A C 1
ATOM 1360 O O . ARG A 1 174 ? 0.933 -9.461 4.414 1 98.88 174 ARG A O 1
ATOM 1367 N N . LEU A 1 175 ? 1.19 -10.562 2.492 1 98.94 175 LEU A N 1
ATOM 1368 C CA . LEU A 1 175 ? -0.244 -10.711 2.275 1 98.94 175 LEU A CA 1
ATOM 1369 C C . LEU A 1 175 ? -0.64 -12.188 2.287 1 98.94 175 LEU A C 1
ATOM 1371 O O . LEU A 1 175 ? 0.114 -13.039 1.814 1 98.94 175 LEU A O 1
ATOM 1375 N N . THR A 1 176 ? -1.819 -12.43 2.771 1 98.81 176 THR A N 1
ATOM 1376 C CA . THR A 1 176 ? -2.299 -13.797 2.922 1 98.81 176 THR A CA 1
ATOM 1377 C C . THR A 1 176 ? -3.705 -13.945 2.348 1 98.81 176 THR A C 1
ATOM 1379 O O . THR A 1 176 ? -4.559 -13.078 2.555 1 98.81 176 THR A O 1
ATOM 1382 N N . LEU A 1 177 ? -3.912 -14.93 1.588 1 98.75 177 LEU A N 1
ATOM 1383 C CA . LEU A 1 177 ? -5.238 -15.398 1.197 1 98.75 177 LEU A CA 1
ATOM 1384 C C . LEU A 1 177 ? -5.578 -16.703 1.909 1 98.75 177 LEU A C 1
ATOM 1386 O O . LEU A 1 177 ? -4.938 -17.734 1.678 1 98.75 177 LEU A O 1
ATOM 1390 N N . GLU A 1 178 ? -6.531 -16.703 2.744 1 98.19 178 GLU A N 1
ATOM 1391 C CA . GLU A 1 178 ? -7 -17.922 3.395 1 98.19 178 GLU A CA 1
ATOM 1392 C C . GLU A 1 178 ? -7.852 -18.766 2.445 1 98.19 178 GLU A C 1
ATOM 1394 O O . GLU A 1 178 ? -8.758 -18.234 1.794 1 98.19 178 GLU A O 1
ATOM 1399 N N . LEU A 1 179 ? -7.582 -19.953 2.303 1 96.38 179 LEU A N 1
ATOM 1400 C CA . LEU A 1 179 ? -8.289 -20.797 1.351 1 96.38 179 LEU A CA 1
ATOM 1401 C C . LEU A 1 179 ? -9.289 -21.703 2.064 1 96.38 179 LEU A C 1
ATOM 1403 O O . LEU A 1 179 ? -10.18 -22.266 1.432 1 96.38 179 LEU A O 1
ATOM 1407 N N . GLY A 1 180 ? -9.656 -21.516 3.324 1 78.62 180 GLY A N 1
ATOM 1408 C CA . GLY A 1 180 ? -10.617 -22.281 4.098 1 78.62 180 GLY A CA 1
ATOM 1409 C C . GLY A 1 180 ? -10.414 -23.781 3.982 1 78.62 180 GLY A C 1
ATOM 1410 O O . GLY A 1 180 ? -9.734 -24.25 3.064 1 78.62 180 GLY A O 1
ATOM 1411 N N . THR A 1 181 ? -10.5 -24.578 5.09 1 60.75 181 THR A N 1
ATOM 1412 C CA . THR A 1 181 ? -10.617 -26.031 5.059 1 60.75 181 THR A CA 1
ATOM 1413 C C . THR A 1 181 ? -11.922 -26.453 4.398 1 60.75 181 THR A C 1
ATOM 1415 O O . THR A 1 181 ? -12.969 -25.859 4.645 1 60.75 181 THR A O 1
ATOM 1418 N N . GLY A 1 182 ? -12.031 -26.438 3.07 1 47.03 182 GLY A N 1
ATOM 1419 C CA . GLY A 1 182 ? -13.211 -27.109 2.545 1 47.03 182 GLY A CA 1
ATOM 1420 C C . GLY A 1 182 ? -13.805 -28.109 3.51 1 47.03 182 GLY A C 1
ATOM 1421 O O . GLY A 1 182 ? -13.148 -29.094 3.869 1 47.03 182 GLY A O 1
ATOM 1422 N N . ARG A 1 183 ? -14.398 -27.703 4.672 1 35.62 183 ARG A N 1
ATOM 1423 C CA . ARG A 1 183 ? -15.258 -28.781 5.133 1 35.62 183 ARG A CA 1
ATOM 1424 C C . ARG A 1 183 ? -16.359 -29.094 4.121 1 35.62 183 ARG A C 1
ATOM 1426 O O . ARG A 1 183 ? -16.828 -28.188 3.418 1 35.62 183 ARG A O 1
ATOM 1433 N N . MET B 1 1 ? 14.234 49.625 -13.883 1 39.12 1 MET B N 1
ATOM 1434 C CA . MET B 1 1 ? 14.531 48.25 -13.516 1 39.12 1 MET B CA 1
ATOM 1435 C C . MET B 1 1 ? 13.383 47.625 -12.727 1 39.12 1 MET B C 1
ATOM 1437 O O . MET B 1 1 ? 13.047 48.094 -11.641 1 39.12 1 MET B O 1
ATOM 1441 N N . THR B 1 2 ? 12.383 47.156 -13.367 1 41.69 2 THR B N 1
ATOM 1442 C CA . THR B 1 2 ? 11.195 46.562 -12.758 1 41.69 2 THR B CA 1
ATOM 1443 C C . THR B 1 2 ? 11.578 45.438 -11.805 1 41.69 2 THR B C 1
ATOM 1445 O O . THR B 1 2 ? 12.445 44.625 -12.117 1 41.69 2 THR B O 1
ATOM 1448 N N . ALA B 1 3 ? 11.336 45.656 -10.578 1 46.75 3 ALA B N 1
ATOM 1449 C CA . ALA B 1 3 ? 11.609 44.594 -9.594 1 46.75 3 ALA B CA 1
ATOM 1450 C C . ALA B 1 3 ? 11.195 43.219 -10.125 1 46.75 3 ALA B C 1
ATOM 1452 O O . ALA B 1 3 ? 10.203 43.094 -10.852 1 46.75 3 ALA B O 1
ATOM 1453 N N . PRO B 1 4 ? 12.086 42.312 -10.211 1 42.97 4 PRO B N 1
ATOM 1454 C CA . PRO B 1 4 ? 11.633 41 -10.656 1 42.97 4 PRO B CA 1
ATOM 1455 C C . PRO B 1 4 ? 10.305 40.562 -10.023 1 42.97 4 PRO B C 1
ATOM 1457 O O . PRO B 1 4 ? 10.055 40.875 -8.852 1 42.97 4 PRO B O 1
ATOM 1460 N N . SER B 1 5 ? 9.18 40.656 -10.695 1 43 5 SER B N 1
ATOM 1461 C CA . SER B 1 5 ? 7.918 40.125 -10.195 1 43 5 SER B CA 1
ATOM 1462 C C . SER B 1 5 ? 8.133 38.844 -9.391 1 43 5 SER B C 1
ATOM 1464 O O . SER B 1 5 ? 8.609 37.844 -9.922 1 43 5 SER B O 1
ATOM 1466 N N . VAL B 1 6 ? 8.625 38.875 -8.258 1 44.44 6 VAL B N 1
ATOM 1467 C CA . VAL B 1 6 ? 8.695 37.656 -7.457 1 44.44 6 VAL B CA 1
ATOM 1468 C C . VAL B 1 6 ? 7.453 36.812 -7.691 1 44.44 6 VAL B C 1
ATOM 1470 O O . VAL B 1 6 ? 6.328 37.281 -7.48 1 44.44 6 VAL B O 1
ATOM 1473 N N . SER B 1 7 ? 7.305 36.062 -8.688 1 50.94 7 SER B N 1
ATOM 1474 C CA . SER B 1 7 ? 6.199 35.156 -8.961 1 50.94 7 SER B CA 1
ATOM 1475 C C . SER B 1 7 ? 5.699 34.5 -7.68 1 50.94 7 SER B C 1
ATOM 1477 O O . SER B 1 7 ? 6.438 33.75 -7.027 1 50.94 7 SER B O 1
ATOM 1479 N N . LEU B 1 8 ? 4.941 35.156 -6.871 1 56.84 8 LEU B N 1
ATOM 1480 C CA . LEU B 1 8 ? 4.324 34.688 -5.637 1 56.84 8 LEU B CA 1
ATOM 1481 C C . LEU B 1 8 ? 3.699 33.312 -5.832 1 56.84 8 LEU B C 1
ATOM 1483 O O . LEU B 1 8 ? 3.135 33.031 -6.895 1 56.84 8 LEU B O 1
ATOM 1487 N N . ALA B 1 9 ? 4.047 32.438 -4.973 1 66.94 9 ALA B N 1
ATOM 1488 C CA . ALA B 1 9 ? 3.436 31.109 -5.008 1 66.94 9 ALA B CA 1
ATOM 1489 C C . ALA B 1 9 ? 1.914 31.203 -5.051 1 66.94 9 ALA B C 1
ATOM 1491 O O . ALA B 1 9 ? 1.325 32.094 -4.426 1 66.94 9 ALA B O 1
ATOM 1492 N N . PRO B 1 10 ? 1.294 30.531 -5.949 1 82.5 10 PRO B N 1
ATOM 1493 C CA . PRO B 1 10 ? -0.159 30.609 -6.121 1 82.5 10 PRO B CA 1
ATOM 1494 C C . PRO B 1 10 ? -0.92 30.281 -4.836 1 82.5 10 PRO B C 1
ATOM 1496 O O . PRO B 1 10 ? -2.105 30.609 -4.719 1 82.5 10 PRO B O 1
ATOM 1499 N N . TRP B 1 11 ? -0.19 29.859 -3.846 1 88 11 TRP B N 1
ATOM 1500 C CA . TRP B 1 11 ? -0.799 29.594 -2.549 1 88 11 TRP B CA 1
ATOM 1501 C C . TRP B 1 11 ? 0.224 29.719 -1.426 1 88 11 TRP B C 1
ATOM 1503 O O . TRP B 1 11 ? 1.431 29.75 -1.677 1 88 11 TRP B O 1
ATOM 1513 N N . HIS B 1 12 ? -0.201 29.984 -0.25 1 92.75 12 HIS B N 1
ATOM 1514 C CA . HIS B 1 12 ? 0.606 29.953 0.964 1 92.75 12 HIS B CA 1
ATOM 1515 C C . HIS B 1 12 ? -0.062 29.125 2.055 1 92.75 12 HIS B C 1
ATOM 1517 O O . HIS B 1 12 ? -1.287 28.984 2.072 1 92.75 12 HIS B O 1
ATOM 1523 N N . ILE B 1 13 ? 0.737 28.609 2.996 1 96.62 13 ILE B N 1
ATOM 1524 C CA . ILE B 1 13 ? 0.211 27.75 4.051 1 96.62 13 ILE B CA 1
ATOM 1525 C C . ILE B 1 13 ? 0.255 28.5 5.387 1 96.62 13 ILE B C 1
ATOM 1527 O O . ILE B 1 13 ? 1.27 29.109 5.734 1 96.62 13 ILE B O 1
ATOM 1531 N N . GLU B 1 14 ? -0.848 28.375 6.113 1 96.38 14 GLU B N 1
ATOM 1532 C CA . GLU B 1 14 ? -0.965 29.062 7.395 1 96.38 14 GLU B CA 1
ATOM 1533 C C . GLU B 1 14 ? -1.772 28.234 8.391 1 96.38 14 GLU B C 1
ATOM 1535 O O . GLU B 1 14 ? -2.537 27.359 7.996 1 96.38 14 GLU B O 1
ATOM 1540 N N . PRO B 1 15 ? -1.527 28.484 9.656 1 97.69 15 PRO B N 1
ATOM 1541 C CA . PRO B 1 15 ? -2.426 27.859 10.625 1 97.69 15 PRO B CA 1
ATOM 1542 C C . PRO B 1 15 ? -3.891 28.234 10.398 1 97.69 15 PRO B C 1
ATOM 1544 O O . PRO B 1 15 ? -4.188 29.328 9.93 1 97.69 15 PRO B O 1
ATOM 1547 N N . LEU B 1 16 ? -4.758 27.359 10.688 1 97.06 16 LEU B N 1
ATOM 1548 C CA . LEU B 1 16 ? -6.195 27.578 10.555 1 97.06 16 LEU B CA 1
ATOM 1549 C C . LEU B 1 16 ? -6.922 27.188 11.836 1 97.06 16 LEU B C 1
ATOM 1551 O O . LEU B 1 16 ? -6.648 26.141 12.422 1 97.06 16 LEU B O 1
ATOM 1555 N N . ASN B 1 17 ? -7.812 28.094 12.25 1 95.69 17 ASN B N 1
ATOM 1556 C CA . ASN B 1 17 ? -8.727 27.719 13.328 1 95.69 17 ASN B CA 1
ATOM 1557 C C . ASN B 1 17 ? -9.656 26.578 12.906 1 95.69 17 ASN B C 1
ATOM 1559 O O . ASN B 1 17 ? -10.367 26.703 11.906 1 95.69 17 ASN B O 1
ATOM 1563 N N . PRO B 1 18 ? -9.633 25.516 13.672 1 97.19 18 PRO B N 1
ATOM 1564 C CA . PRO B 1 18 ? -10.469 24.375 13.305 1 97.19 18 PRO B CA 1
ATOM 1565 C C . PRO B 1 18 ? -11.93 24.766 13.086 1 97.19 18 PRO B C 1
ATOM 1567 O O . PRO B 1 18 ? -12.617 24.156 12.266 1 97.19 18 PRO B O 1
ATOM 1570 N N . ALA B 1 19 ? -12.391 25.75 13.719 1 94.81 19 ALA B N 1
ATOM 1571 C CA . ALA B 1 19 ? -13.781 26.188 13.594 1 94.81 19 ALA B CA 1
ATOM 1572 C C . ALA B 1 19 ? -14.062 26.734 12.195 1 94.81 19 ALA B C 1
ATOM 1574 O O . ALA B 1 19 ? -15.219 26.797 11.766 1 94.81 19 ALA B O 1
ATOM 1575 N N . GLU B 1 20 ? -13.031 27.125 11.5 1 93.5 20 GLU B N 1
ATOM 1576 C CA . GLU B 1 20 ? -13.156 27.719 10.18 1 93.5 20 GLU B CA 1
ATOM 1577 C C . GLU B 1 20 ? -12.906 26.688 9.078 1 93.5 20 GLU B C 1
ATOM 1579 O O . GLU B 1 20 ? -12.93 27.016 7.891 1 93.5 20 GLU B O 1
ATOM 1584 N N . ALA B 1 21 ? -12.672 25.516 9.453 1 96 21 ALA B N 1
ATOM 1585 C CA . ALA B 1 21 ? -12.266 24.484 8.492 1 96 21 ALA B CA 1
ATOM 1586 C C . ALA B 1 21 ? -13.367 24.219 7.477 1 96 21 ALA B C 1
ATOM 1588 O O . ALA B 1 21 ? -14.539 24.062 7.84 1 96 21 ALA B O 1
ATOM 1589 N N . PRO B 1 22 ? -13.031 24.234 6.168 1 96.56 22 PRO B N 1
ATOM 1590 C CA . PRO B 1 22 ? -14.031 23.906 5.145 1 96.56 22 PRO B CA 1
ATOM 1591 C C . PRO B 1 22 ? -14.453 22.438 5.168 1 96.56 22 PRO B C 1
ATOM 1593 O O . PRO B 1 22 ? -13.688 21.562 4.746 1 96.56 22 PRO B O 1
ATOM 1596 N N . TRP B 1 23 ? -15.609 22.125 5.5 1 97.38 23 TRP B N 1
ATOM 1597 C CA . TRP B 1 23 ? -16.109 20.781 5.75 1 97.38 23 TRP B CA 1
ATOM 1598 C C . TRP B 1 23 ? -16.109 19.953 4.469 1 97.38 23 TRP B C 1
ATOM 1600 O O . TRP B 1 23 ? -15.805 18.75 4.496 1 97.38 23 TRP B O 1
ATOM 1610 N N . PRO B 1 24 ? -16.422 20.562 3.277 1 97 24 PRO B N 1
ATOM 1611 C CA . PRO B 1 24 ? -16.359 19.734 2.064 1 97 24 PRO B CA 1
ATOM 1612 C C . PRO B 1 24 ? -14.984 19.125 1.824 1 97 24 PRO B C 1
ATOM 1614 O O . PRO B 1 24 ? -14.875 17.984 1.374 1 97 24 PRO B O 1
ATOM 1617 N N . LEU B 1 25 ? -13.922 19.859 2.154 1 97.62 25 LEU B N 1
ATOM 1618 C CA . LEU B 1 25 ? -12.562 19.328 2.027 1 97.62 25 LEU B CA 1
ATOM 1619 C C . LEU B 1 25 ? -12.32 18.219 3.035 1 97.62 25 LEU B C 1
ATOM 1621 O O . LEU B 1 25 ? -11.836 17.141 2.672 1 97.62 25 LEU B O 1
ATOM 1625 N N . LEU B 1 26 ? -12.703 18.5 4.258 1 98.25 26 LEU B N 1
ATOM 1626 C CA . LEU B 1 26 ? -12.516 17.5 5.312 1 98.25 26 LEU B CA 1
ATOM 1627 C C . LEU B 1 26 ? -13.203 16.203 4.957 1 98.25 26 LEU B C 1
ATOM 1629 O O . LEU B 1 26 ? -12.617 15.117 5.102 1 98.25 26 LEU B O 1
ATOM 1633 N N . LEU B 1 27 ? -14.391 16.297 4.387 1 97.69 27 LEU B N 1
ATOM 1634 C CA . LEU B 1 27 ? -15.211 15.117 4.125 1 97.69 27 LEU B CA 1
ATOM 1635 C C . LEU B 1 27 ? -14.734 14.391 2.875 1 97.69 27 LEU B C 1
ATOM 1637 O O . LEU B 1 27 ? -15.039 13.211 2.684 1 97.69 27 LEU B O 1
ATOM 1641 N N . SER B 1 28 ? -13.984 15.07 2.014 1 96.69 28 SER B N 1
ATOM 1642 C CA . SER B 1 28 ? -13.406 14.406 0.849 1 96.69 28 SER B CA 1
ATOM 1643 C C . SER B 1 28 ? -12.32 13.422 1.259 1 96.69 28 SER B C 1
ATOM 1645 O O . SER B 1 28 ? -12.055 12.445 0.553 1 96.69 28 SER B O 1
ATOM 1647 N N . ALA B 1 29 ? -11.672 13.625 2.422 1 96.88 29 ALA B N 1
ATOM 1648 C CA . ALA B 1 29 ? -10.602 12.766 2.924 1 96.88 29 ALA B CA 1
ATOM 1649 C C . ALA B 1 29 ? -11.148 11.734 3.91 1 96.88 29 ALA B C 1
ATOM 1651 O O . ALA B 1 29 ? -10.602 10.641 4.031 1 96.88 29 ALA B O 1
ATOM 1652 N N . ASP B 1 30 ? -12.109 12.109 4.637 1 97.38 30 ASP B N 1
ATOM 1653 C CA . ASP B 1 30 ? -12.812 11.242 5.582 1 97.38 30 ASP B CA 1
ATOM 1654 C C . ASP B 1 30 ? -14.328 11.438 5.48 1 97.38 30 ASP B C 1
ATOM 1656 O O . ASP B 1 30 ? -14.859 12.453 5.938 1 97.38 30 ASP B O 1
ATOM 1660 N N . PRO B 1 31 ? -15.047 10.43 4.984 1 96.81 31 PRO B N 1
ATOM 1661 C CA . PRO B 1 31 ? -16.469 10.648 4.691 1 96.81 31 PRO B CA 1
ATOM 1662 C C . PRO B 1 31 ? -17.344 10.625 5.941 1 96.81 31 PRO B C 1
ATOM 1664 O O . PRO B 1 31 ? -18.531 10.914 5.871 1 96.81 31 PRO B O 1
ATOM 1667 N N . SER B 1 32 ? -16.797 10.32 7.09 1 97.06 32 SER B N 1
ATOM 1668 C CA . SER B 1 32 ? -17.594 10.289 8.32 1 97.06 32 SER B CA 1
ATOM 1669 C C . SER B 1 32 ? -17.594 11.648 9.008 1 97.06 32 SER B C 1
ATOM 1671 O O . SER B 1 32 ? -16.625 12.031 9.656 1 97.06 32 SER B O 1
ATOM 1673 N N . ARG B 1 33 ? -18.734 12.312 8.922 1 97 33 ARG B N 1
ATOM 1674 C CA . ARG B 1 33 ? -18.859 13.609 9.562 1 97 33 ARG B CA 1
ATOM 1675 C C . ARG B 1 33 ? -18.688 13.492 11.078 1 97 33 ARG B C 1
ATOM 1677 O O . ARG B 1 33 ? -18.062 14.359 11.703 1 97 33 ARG B O 1
ATOM 1684 N N . GLU B 1 34 ? -19.203 12.453 11.578 1 96.25 34 GLU B N 1
ATOM 1685 C CA . GLU B 1 34 ? -19.094 12.211 13.016 1 96.25 34 GLU B CA 1
ATOM 1686 C C . GLU B 1 34 ? -17.641 12.062 13.445 1 96.25 34 GLU B C 1
ATOM 1688 O O . GLU B 1 34 ? -17.219 12.664 14.43 1 96.25 34 GLU B O 1
ATOM 1693 N N . LYS B 1 35 ? -16.906 11.328 12.734 1 96.75 35 LYS B N 1
ATOM 1694 C CA . LYS B 1 35 ? -15.492 11.133 13.055 1 96.75 35 LYS B CA 1
ATOM 1695 C C . LYS B 1 35 ? -14.711 12.445 12.922 1 96.75 35 LYS B C 1
ATOM 1697 O O . LYS B 1 35 ? -13.922 12.797 13.797 1 96.75 35 LYS B O 1
ATOM 1702 N N . VAL B 1 36 ? -14.977 13.125 11.82 1 98.06 36 VAL B N 1
ATOM 1703 C CA . VAL B 1 36 ? -14.281 14.383 11.57 1 98.06 36 VAL B CA 1
ATOM 1704 C C . VAL B 1 36 ? -14.555 15.367 12.711 1 98.06 36 VAL B C 1
ATOM 1706 O O . VAL B 1 36 ? -13.633 16 13.227 1 98.06 36 VAL B O 1
ATOM 1709 N N . ARG B 1 37 ? -15.766 15.461 13.07 1 97.31 37 ARG B N 1
ATOM 1710 C CA . ARG B 1 37 ? -16.125 16.344 14.18 1 97.31 37 ARG B CA 1
ATOM 1711 C C . ARG B 1 37 ? -15.383 15.961 15.453 1 97.31 37 ARG B C 1
ATOM 1713 O O . ARG B 1 37 ? -14.93 16.828 16.203 1 97.31 37 ARG B O 1
ATOM 1720 N N . GLY B 1 38 ? -15.266 14.734 15.656 1 96.75 38 GLY B N 1
ATOM 1721 C CA . GLY B 1 38 ? -14.633 14.219 16.859 1 96.75 38 GLY B CA 1
ATOM 1722 C C . GLY B 1 38 ? -13.172 14.594 16.969 1 96.75 38 GLY B C 1
ATOM 1723 O O . GLY B 1 38 ? -12.695 14.945 18.062 1 96.75 38 GLY B O 1
ATOM 1724 N N . TYR B 1 39 ? -12.492 14.547 15.859 1 96.88 39 TYR B N 1
ATOM 1725 C CA . TYR B 1 39 ? -11.055 14.789 15.977 1 96.88 39 TYR B CA 1
ATOM 1726 C C . TYR B 1 39 ? -10.719 16.234 15.641 1 96.88 39 TYR B C 1
ATOM 1728 O O . TYR B 1 39 ? -9.617 16.703 15.922 1 96.88 39 TYR B O 1
ATOM 1736 N N . LEU B 1 40 ? -11.641 16.922 15.086 1 97.44 40 LEU B N 1
ATOM 1737 C CA . LEU B 1 40 ? -11.367 18.297 14.68 1 97.44 40 LEU B CA 1
ATOM 1738 C C . LEU B 1 40 ? -11.219 19.203 15.898 1 97.44 40 LEU B C 1
ATOM 1740 O O . LEU B 1 40 ? -10.352 20.094 15.914 1 97.44 40 LEU B O 1
ATOM 1744 N N . ALA B 1 41 ? -12.062 18.859 16.875 1 91.06 41 ALA B N 1
ATOM 1745 C CA . ALA B 1 41 ? -11.984 19.656 18.109 1 91.06 41 ALA B CA 1
ATOM 1746 C C . ALA B 1 41 ? -10.641 19.453 18.812 1 91.06 41 ALA B C 1
ATOM 1748 O O . ALA B 1 41 ? -10.234 18.312 19.062 1 91.06 41 ALA B O 1
ATOM 1749 N N . GLY B 1 42 ? -9.867 20.469 19.141 1 89.94 42 GLY B N 1
ATOM 1750 C CA . GLY B 1 42 ? -8.578 20.375 19.828 1 89.94 42 GLY B CA 1
ATOM 1751 C C . GLY B 1 42 ? -7.438 20.016 18.891 1 89.94 42 GLY B C 1
ATOM 1752 O O . GLY B 1 42 ? -6.348 19.656 19.359 1 89.94 42 GLY B O 1
ATOM 1753 N N . SER B 1 43 ? -7.703 20.078 17.641 1 98.12 43 SER B N 1
ATOM 1754 C CA . SER B 1 43 ? -6.691 19.734 16.641 1 98.12 43 SER B CA 1
ATOM 1755 C C . SER B 1 43 ? -5.836 20.938 16.266 1 98.12 43 SER B C 1
ATOM 1757 O O . SER B 1 43 ? -6.141 22.062 16.672 1 98.12 43 SER B O 1
ATOM 1759 N N . THR B 1 44 ? -4.73 20.656 15.688 1 98.38 44 THR B N 1
ATOM 1760 C CA . THR B 1 44 ? -3.9 21.641 15 1 98.38 44 THR B CA 1
ATOM 1761 C C . THR B 1 44 ? -4.086 21.547 13.492 1 98.38 44 THR B C 1
ATOM 1763 O O . THR B 1 44 ? -3.924 20.469 12.906 1 98.38 44 THR B O 1
ATOM 1766 N N . CYS B 1 45 ? -4.453 22.656 12.898 1 98.75 45 CYS B N 1
ATOM 1767 C CA . CYS B 1 45 ? -4.766 22.625 11.477 1 98.75 45 CYS B CA 1
ATOM 1768 C C . CYS B 1 45 ? -3.881 23.609 10.703 1 98.75 45 CYS B C 1
ATOM 1770 O O . CYS B 1 45 ? -3.512 24.656 11.219 1 98.75 45 CYS B O 1
ATOM 1772 N N . PHE B 1 46 ? -3.543 23.219 9.484 1 98.75 46 PHE B N 1
ATOM 1773 C CA . PHE B 1 46 ? -2.918 24.109 8.5 1 98.75 46 PHE B CA 1
ATOM 1774 C C . PHE B 1 46 ? -3.727 24.125 7.207 1 98.75 46 PHE B C 1
ATOM 1776 O O . PHE B 1 46 ? -4.266 23.109 6.781 1 98.75 46 PHE B O 1
ATOM 1783 N N . ALA B 1 47 ? -3.789 25.312 6.617 1 98.06 47 ALA B N 1
ATOM 1784 C CA . ALA B 1 47 ? -4.527 25.484 5.367 1 98.06 47 ALA B CA 1
ATOM 1785 C C . ALA B 1 47 ? -3.65 26.125 4.297 1 98.06 47 ALA B C 1
ATOM 1787 O O . ALA B 1 47 ? -2.836 27 4.594 1 98.06 47 ALA B O 1
ATOM 1788 N N . ALA B 1 48 ? -3.805 25.625 3.088 1 96.62 48 ALA B N 1
ATOM 1789 C CA . ALA B 1 48 ? -3.279 26.297 1.905 1 96.62 48 ALA B CA 1
ATOM 1790 C C . ALA B 1 48 ? -4.309 27.266 1.319 1 96.62 48 ALA B C 1
ATOM 1792 O O . ALA B 1 48 ? -5.395 26.844 0.903 1 96.62 48 ALA B O 1
ATOM 1793 N N . ARG B 1 49 ? -3.914 28.516 1.245 1 93.06 49 ARG B N 1
ATOM 1794 C CA . ARG B 1 49 ? -4.812 29.547 0.723 1 93.06 49 ARG B CA 1
ATOM 1795 C C . ARG B 1 49 ? -4.258 30.156 -0.556 1 93.06 49 ARG B C 1
ATOM 1797 O O . ARG B 1 49 ? -3.045 30.344 -0.688 1 93.06 49 ARG B O 1
ATOM 1804 N N . GLU B 1 50 ? -5.188 30.438 -1.388 1 87.56 50 GLU B N 1
ATOM 1805 C CA . GLU B 1 50 ? -4.809 31.109 -2.623 1 87.56 50 GLU B CA 1
ATOM 1806 C C . GLU B 1 50 ? -4.176 32.469 -2.334 1 87.56 50 GLU B C 1
ATOM 1808 O O . GLU B 1 50 ? -4.688 33.25 -1.518 1 87.56 50 GLU B O 1
ATOM 1813 N N . SER B 1 51 ? -2.877 32.781 -2.84 1 79 51 SER B N 1
ATOM 1814 C CA . SER B 1 51 ? -2.156 34.031 -2.592 1 79 51 SER B CA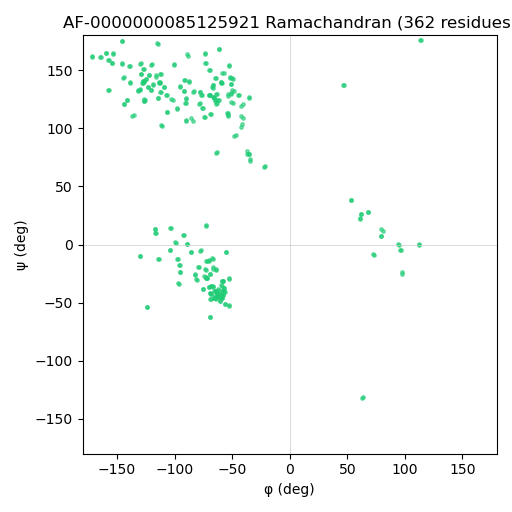 1
ATOM 1815 C C . SER B 1 51 ? -2.818 35.188 -3.307 1 79 51 SER B C 1
ATOM 1817 O O . SER B 1 51 ? -2.836 36.312 -2.789 1 79 51 SER B O 1
ATOM 1819 N N . PHE B 1 52 ? -2.842 35.062 -4.695 1 64.5 52 PHE B N 1
ATOM 1820 C CA . PHE B 1 52 ? -3.143 36.281 -5.457 1 64.5 52 PHE B CA 1
ATOM 1821 C C . PHE B 1 52 ? -4.648 36.469 -5.59 1 64.5 52 PHE B C 1
ATOM 1823 O O . PHE B 1 52 ? -5.395 35.5 -5.73 1 64.5 52 PHE B O 1
ATOM 1830 N N . GLN B 1 53 ? -5.078 37.531 -4.816 1 56.66 53 GLN B N 1
ATOM 1831 C CA . GLN B 1 53 ? -6.391 38 -5.254 1 56.66 53 GLN B CA 1
ATOM 1832 C C . GLN B 1 53 ? -6.434 38.188 -6.77 1 56.66 53 GLN B C 1
ATOM 1834 O O . GLN B 1 53 ? -5.535 38.812 -7.344 1 56.66 53 GLN B O 1
ATOM 1839 N N . ARG B 1 54 ? -6.879 37.125 -7.426 1 53.09 54 ARG B N 1
ATOM 1840 C CA . ARG B 1 54 ? -6.984 37.281 -8.867 1 53.09 54 ARG B CA 1
ATOM 1841 C C . ARG B 1 54 ? -7.41 38.719 -9.211 1 53.09 54 ARG B C 1
ATOM 1843 O O . ARG B 1 54 ? -8.297 39.281 -8.57 1 53.09 54 ARG B O 1
ATOM 1850 N N . GLU B 1 55 ? -6.605 39.344 -10.062 1 51.56 55 GLU B N 1
ATOM 1851 C CA . GLU B 1 55 ? -7.062 40.594 -10.648 1 51.56 55 GLU B CA 1
ATOM 1852 C C . GLU B 1 55 ? -8.469 40.469 -11.227 1 51.56 55 GLU B C 1
ATOM 1854 O O . GLU B 1 55 ? -8.758 39.5 -11.953 1 51.56 55 GLU B O 1
ATOM 1859 N N . GLY B 1 56 ? -9.383 41.375 -10.672 1 54.44 56 GLY B N 1
ATOM 1860 C CA . GLY B 1 56 ? -10.758 41.438 -11.125 1 54.44 56 GLY B CA 1
ATOM 1861 C C . GLY B 1 56 ? -11.727 40.656 -10.25 1 54.44 56 GLY B C 1
ATOM 1862 O O . GLY B 1 56 ? -12.938 40.688 -10.484 1 54.44 56 GLY B O 1
ATOM 1863 N N . GLN B 1 57 ? -11.148 39.688 -9.602 1 54.44 57 GLN B N 1
ATOM 1864 C CA . GLN B 1 57 ? -12.102 39.031 -8.711 1 54.44 57 GLN B CA 1
ATOM 1865 C C . GLN B 1 57 ? -12.312 39.875 -7.441 1 54.44 57 GLN B C 1
ATOM 1867 O O . GLN B 1 57 ? -11.352 40.375 -6.859 1 54.44 57 GLN B O 1
ATOM 1872 N N . PRO B 1 58 ? -13.508 40.188 -7.277 1 54.72 58 PRO B N 1
ATOM 1873 C CA . PRO B 1 58 ? -13.805 40.969 -6.074 1 54.72 58 PRO B CA 1
ATOM 1874 C C . PRO B 1 58 ? -13.219 40.344 -4.809 1 54.72 58 PRO B C 1
ATOM 1876 O O . PRO B 1 58 ? -13.055 39.125 -4.738 1 54.72 58 PRO B O 1
ATOM 1879 N N . PRO B 1 59 ? -12.617 41.156 -4.07 1 53.47 59 PRO B N 1
ATOM 1880 C CA . PRO B 1 59 ? -12.117 40.656 -2.783 1 53.47 59 PRO B CA 1
ATOM 1881 C C . PRO B 1 59 ? -13.117 39.75 -2.072 1 53.47 59 PRO B C 1
ATOM 1883 O O . PRO B 1 59 ? -14.328 39.969 -2.168 1 53.47 59 PRO B O 1
ATOM 1886 N N . ARG B 1 60 ? -12.867 38.438 -1.953 1 56.56 60 ARG B N 1
ATOM 1887 C CA . ARG B 1 60 ? -13.758 37.594 -1.181 1 56.56 60 ARG B CA 1
ATOM 1888 C C . ARG B 1 60 ? -14.031 38.188 0.199 1 56.56 60 ARG B C 1
ATOM 1890 O O . ARG B 1 60 ? -13.18 38.875 0.766 1 56.56 60 ARG B O 1
ATOM 1897 N N . PRO B 1 61 ? -15.305 37.938 0.527 1 52.28 61 PRO B N 1
ATOM 1898 C CA . PRO B 1 61 ? -15.562 38.438 1.878 1 52.28 61 PRO B CA 1
ATOM 1899 C C . PRO B 1 61 ? -14.57 37.906 2.908 1 52.28 61 PRO B C 1
ATOM 1901 O O . PRO B 1 61 ? -14.281 36.688 2.918 1 52.28 61 PRO B O 1
ATOM 1904 N N . GLY B 1 62 ? -13.906 38.656 3.748 1 56.94 62 GLY B N 1
ATOM 1905 C CA . GLY B 1 62 ? -12.93 38.438 4.809 1 56.94 62 GLY B CA 1
ATOM 1906 C C . GLY B 1 62 ? -11.492 38.562 4.328 1 56.94 62 GLY B C 1
ATOM 1907 O O . GLY B 1 62 ? -10.562 38.5 5.129 1 56.94 62 GLY B O 1
ATOM 1908 N N . GLY B 1 63 ? -11.367 38.875 2.941 1 62.22 63 GLY B N 1
ATOM 1909 C CA . GLY B 1 63 ? -10.086 39.281 2.367 1 62.22 63 GLY B CA 1
ATOM 1910 C C . GLY B 1 63 ? -9.109 38.125 2.25 1 62.22 63 GLY B C 1
ATOM 1911 O O . GLY B 1 63 ? -8.047 38.25 1.652 1 62.22 63 GLY B O 1
ATOM 1912 N N . ARG B 1 64 ? -9.602 37 2.881 1 71.56 64 ARG B N 1
ATOM 1913 C CA . ARG B 1 64 ? -8.617 35.906 2.826 1 71.56 64 ARG B CA 1
ATOM 1914 C C . ARG B 1 64 ? -8.891 34.969 1.651 1 71.56 64 ARG B C 1
ATOM 1916 O O . ARG B 1 64 ? -10.031 34.812 1.228 1 71.56 64 ARG B O 1
ATOM 1923 N N . GLY B 1 65 ? -7.984 34.594 0.96 1 80.69 65 GLY B N 1
ATOM 1924 C CA . GLY B 1 65 ? -8.062 33.688 -0.161 1 80.69 65 GLY B CA 1
ATOM 1925 C C . GLY B 1 65 ? -8.766 32.375 0.181 1 80.69 65 GLY B C 1
ATOM 1926 O O . GLY B 1 65 ? -8.891 32.031 1.354 1 80.69 65 GLY B O 1
ATOM 1927 N N . GLU B 1 66 ? -9.344 31.75 -0.793 1 87.56 66 GLU B N 1
ATOM 1928 C CA . GLU B 1 66 ? -10.016 30.469 -0.663 1 87.56 66 GLU B CA 1
ATOM 1929 C C . GLU B 1 66 ? -9.055 29.391 -0.15 1 87.56 66 GLU B C 1
ATOM 1931 O O . GLU B 1 66 ? -7.875 29.391 -0.493 1 87.56 66 GLU B O 1
ATOM 1936 N N . VAL B 1 67 ? -9.641 28.547 0.793 1 94.5 67 VAL B N 1
ATOM 1937 C CA . VAL B 1 67 ? -8.852 27.406 1.247 1 94.5 67 VAL B CA 1
ATOM 1938 C C . VAL B 1 67 ? -8.836 26.328 0.169 1 94.5 67 VAL B C 1
ATOM 1940 O O . VAL B 1 67 ? -9.883 25.797 -0.211 1 94.5 67 VAL B O 1
ATOM 1943 N N . LEU B 1 68 ? -7.664 26.031 -0.339 1 95.62 68 LEU B N 1
ATOM 1944 C CA . LEU B 1 68 ? -7.473 25.094 -1.441 1 95.62 68 LEU B CA 1
ATOM 1945 C C . LEU B 1 68 ? -7.117 23.719 -0.919 1 95.62 68 LEU B C 1
ATOM 1947 O O . LEU B 1 68 ? -7.203 22.734 -1.657 1 95.62 68 LEU B O 1
ATOM 1951 N N . GLY B 1 69 ? -6.691 23.594 0.295 1 98.06 69 GLY B N 1
ATOM 1952 C CA . GLY B 1 69 ? -6.297 22.375 0.984 1 98.06 69 GLY B CA 1
ATOM 1953 C C . GLY B 1 69 ? -6.031 22.594 2.463 1 98.06 69 GLY B C 1
ATOM 1954 O O . GLY B 1 69 ? -5.879 23.719 2.916 1 98.06 69 GLY B O 1
ATOM 1955 N N . MET B 1 70 ? -6.043 21.469 3.16 1 98.62 70 MET B N 1
ATOM 1956 C CA . MET B 1 70 ? -5.75 21.578 4.586 1 98.62 70 MET B CA 1
ATOM 1957 C C . MET B 1 70 ? -5.316 20.234 5.16 1 98.62 70 MET B C 1
ATOM 1959 O O . MET B 1 70 ? -5.465 19.203 4.508 1 98.62 70 MET B O 1
ATOM 1963 N N . CYS B 1 71 ? -4.73 20.266 6.352 1 98.88 71 CYS B N 1
ATOM 1964 C CA . CYS B 1 71 ? -4.441 19.047 7.105 1 98.88 71 CYS B CA 1
ATOM 1965 C C . CYS B 1 71 ? -4.734 19.25 8.586 1 98.88 71 CYS B C 1
ATOM 1967 O O . CYS B 1 71 ? -4.809 20.375 9.07 1 98.88 71 CYS B O 1
ATOM 1969 N N . VAL B 1 72 ? -5.016 18.156 9.195 1 98.94 72 VAL B N 1
ATOM 1970 C CA . VAL B 1 72 ? -5.434 18.156 10.594 1 98.94 72 VAL B CA 1
ATOM 1971 C C . VAL B 1 72 ? -4.547 17.203 11.391 1 98.94 72 VAL B C 1
ATOM 1973 O O . VAL B 1 72 ? -4.43 16.016 11.055 1 98.94 72 VAL B O 1
ATOM 1976 N N . LEU B 1 73 ? -3.887 17.703 12.461 1 98.81 73 LEU B N 1
ATOM 1977 C CA . LEU B 1 73 ? -3.07 16.906 13.375 1 98.81 73 LEU B CA 1
ATOM 1978 C C . LEU B 1 73 ? -3.709 16.844 14.758 1 98.81 73 LEU B C 1
ATOM 1980 O O . LEU B 1 73 ? -4.238 17.844 15.25 1 98.81 73 LEU B O 1
ATOM 1984 N N . VAL B 1 74 ? -3.656 15.672 15.352 1 98.25 74 VAL B N 1
ATOM 1985 C CA . VAL B 1 74 ? -4.152 15.477 16.703 1 98.25 74 VAL B CA 1
ATOM 1986 C C . VAL B 1 74 ? -3.074 14.812 17.562 1 98.25 74 VAL B C 1
ATOM 1988 O O . VAL B 1 74 ? -2.34 13.945 17.078 1 98.25 74 VAL B O 1
ATOM 1991 N N . PRO B 1 75 ? -2.914 15.258 18.828 1 96 75 PRO B N 1
ATOM 1992 C CA . PRO B 1 75 ? -1.934 14.578 19.672 1 96 75 PRO B CA 1
ATOM 1993 C C . PRO B 1 75 ? -2.322 13.141 20 1 96 75 PRO B C 1
ATOM 1995 O O . PRO B 1 75 ? -3.504 12.844 20.188 1 96 75 PRO B O 1
ATOM 1998 N N . LEU B 1 76 ? -1.306 12.289 19.922 1 94.44 76 LEU B N 1
ATOM 1999 C CA . LEU B 1 76 ? -1.519 10.906 20.344 1 94.44 76 LEU B CA 1
ATOM 2000 C C . LEU B 1 76 ? -1.374 10.773 21.859 1 94.44 76 LEU B C 1
ATOM 2002 O O . LEU B 1 76 ? -0.554 11.453 22.469 1 94.44 76 LEU B O 1
ATOM 2006 N N . ARG B 1 77 ? -2.334 10.102 22.438 1 79.06 77 ARG B N 1
ATOM 2007 C CA . ARG B 1 77 ? -2.256 9.883 23.875 1 79.06 77 ARG B CA 1
ATOM 2008 C C . ARG B 1 77 ? -1.048 9.023 24.234 1 79.06 77 ARG B C 1
ATOM 2010 O O . ARG B 1 77 ? -0.703 8.094 23.516 1 79.06 77 ARG B O 1
ATOM 2017 N N . ALA B 1 78 ? -0.189 9.602 25.062 1 66.06 78 ALA B N 1
ATOM 2018 C CA . ALA B 1 78 ? 0.995 8.875 25.531 1 66.06 78 ALA B CA 1
ATOM 2019 C C . ALA B 1 78 ? 0.614 7.535 26.141 1 66.06 78 ALA B C 1
ATOM 2021 O O . ALA B 1 78 ? -0.428 7.418 26.797 1 66.06 78 ALA B O 1
ATOM 2022 N N . SER B 1 79 ? 1 6.461 25.406 1 58.47 79 SER B N 1
ATOM 2023 C CA . SER B 1 79 ? 0.898 5.215 26.156 1 58.47 79 SER B CA 1
ATOM 2024 C C . SER B 1 79 ? 2.172 4.941 26.953 1 58.47 79 SER B C 1
ATOM 2026 O O . SER B 1 79 ? 3.275 5.223 26.484 1 58.47 79 SER B O 1
ATOM 2028 N N . GLY B 1 80 ? 1.962 4.465 28.109 1 56.03 80 GLY B N 1
ATOM 2029 C CA . GLY B 1 80 ? 3.027 4.027 29 1 56.03 80 GLY B CA 1
ATOM 2030 C C . GLY B 1 80 ? 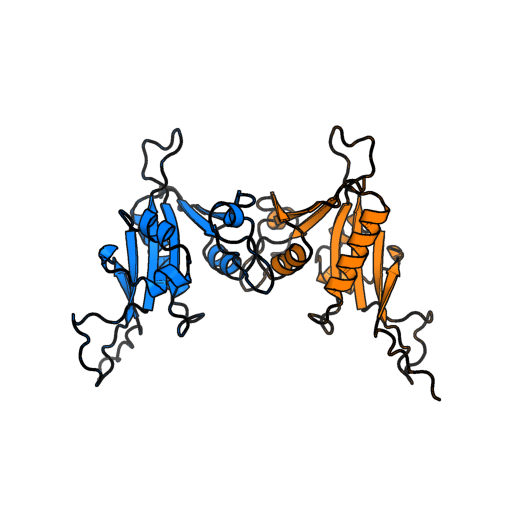3.959 5.152 29.406 1 56.03 80 GLY B C 1
ATOM 2031 O O . GLY B 1 80 ? 3.508 6.258 29.703 1 56.03 80 GLY B O 1
ATOM 2032 N N . ASP B 1 81 ? 5.344 4.832 29.281 1 50.09 81 ASP B N 1
ATOM 2033 C CA . ASP B 1 81 ? 6.5 5.543 29.812 1 50.09 81 ASP B CA 1
ATOM 2034 C C . ASP B 1 81 ? 6.738 6.852 29.062 1 50.09 81 ASP B C 1
ATOM 2036 O O . ASP B 1 81 ? 7.613 7.637 29.438 1 50.09 81 ASP B O 1
ATOM 2040 N N . GLU B 1 82 ? 6.152 7.062 27.938 1 57.75 82 GLU B N 1
ATOM 2041 C CA . GLU B 1 82 ? 6.445 8.266 27.156 1 57.75 82 GLU B CA 1
ATOM 2042 C C . GLU B 1 82 ? 5.832 9.5 27.812 1 57.75 82 GLU B C 1
ATOM 2044 O O . GLU B 1 82 ? 5.832 10.586 27.219 1 57.75 82 GLU B O 1
ATOM 2049 N N . ALA B 1 83 ? 5.438 9.391 29.094 1 63.53 83 ALA B N 1
ATOM 2050 C CA . ALA B 1 83 ? 4.582 10.344 29.797 1 63.53 83 ALA B CA 1
ATOM 2051 C C . ALA B 1 83 ? 5.316 11.656 30.047 1 63.53 83 ALA B C 1
ATOM 2053 O O . ALA B 1 83 ? 4.691 12.711 30.203 1 63.53 83 ALA B O 1
ATOM 2054 N N . SER B 1 84 ? 6.699 11.57 29.844 1 71.56 84 SER B N 1
ATOM 2055 C CA . SER B 1 84 ? 7.312 12.805 30.328 1 71.56 84 SER B CA 1
ATOM 2056 C C . SER B 1 84 ? 7.703 13.719 29.188 1 71.56 84 SER B C 1
ATOM 2058 O O . SER B 1 84 ? 8.047 14.883 29.391 1 71.56 84 SER B O 1
ATOM 2060 N N . GLY B 1 85 ? 7.527 13.242 27.922 1 82.38 85 GLY B N 1
ATOM 2061 C CA . GLY B 1 85 ? 7.957 14.086 26.812 1 82.38 85 GLY B CA 1
ATOM 2062 C C . GLY B 1 85 ? 6.812 14.539 25.938 1 82.38 85 GLY B C 1
ATOM 2063 O O . GLY B 1 85 ? 5.645 14.312 26.266 1 82.38 85 GLY B O 1
ATOM 2064 N N . PRO B 1 86 ? 7.191 15.414 25.016 1 91.44 86 PRO B N 1
ATOM 2065 C CA . PRO B 1 86 ? 6.176 15.852 24.062 1 91.44 86 PRO B CA 1
ATOM 2066 C C . PRO B 1 86 ? 5.457 14.688 23.391 1 91.44 86 PRO B C 1
ATOM 2068 O O . PRO B 1 86 ? 6.062 13.641 23.141 1 91.44 86 PRO B O 1
ATOM 2071 N N . PRO B 1 87 ? 4.23 14.836 23.141 1 93.19 87 PRO B N 1
ATOM 2072 C CA . PRO B 1 87 ? 3.477 13.742 22.531 1 93.19 87 PRO B CA 1
ATOM 2073 C C . PRO B 1 87 ? 3.814 13.547 21.062 1 93.19 87 PRO B C 1
ATOM 2075 O O . PRO B 1 87 ? 4.297 14.469 20.391 1 93.19 87 PRO B O 1
ATOM 2078 N N . ALA B 1 88 ? 3.57 12.336 20.609 1 95.88 88 ALA B N 1
ATOM 2079 C CA . ALA B 1 88 ? 3.482 12.102 19.172 1 95.88 88 ALA B CA 1
ATOM 2080 C C . ALA B 1 88 ? 2.178 12.656 18.594 1 95.88 88 ALA B C 1
ATOM 2082 O O . ALA B 1 88 ? 1.266 13.008 19.344 1 95.88 88 ALA B O 1
ATOM 2083 N N . TRP B 1 89 ? 2.154 12.789 17.297 1 97.62 89 TRP B N 1
ATOM 2084 C CA . TRP B 1 89 ? 0.97 13.336 16.641 1 97.62 89 TRP B CA 1
ATOM 2085 C C . TRP B 1 89 ? 0.482 12.406 15.539 1 97.62 89 TRP B C 1
ATOM 2087 O O . TRP B 1 89 ? 1.267 11.648 14.961 1 97.62 89 TRP B O 1
ATOM 2097 N N . GLU B 1 90 ? -0.773 12.453 15.312 1 98.62 90 GLU B N 1
ATOM 2098 C CA . GLU B 1 90 ? -1.36 11.742 14.18 1 98.62 90 GLU B CA 1
ATOM 2099 C C . GLU B 1 90 ? -1.937 12.711 13.156 1 98.62 90 GLU B C 1
ATOM 2101 O O . GLU B 1 90 ? -2.664 13.641 13.508 1 98.62 90 GLU B O 1
ATOM 2106 N N . LEU B 1 91 ? -1.505 12.555 11.914 1 98.88 91 LEU B N 1
ATOM 2107 C CA . LEU B 1 91 ? -2.191 13.211 10.805 1 98.88 91 LEU B CA 1
ATOM 2108 C C . LEU B 1 91 ? -3.52 12.531 10.508 1 98.88 91 LEU B C 1
ATOM 2110 O O . LEU B 1 91 ? -3.545 11.438 9.938 1 98.88 91 LEU B O 1
ATOM 2114 N N . MET B 1 92 ? -4.617 13.172 10.805 1 98.62 92 MET B N 1
ATOM 2115 C CA . MET B 1 92 ? -5.941 12.547 10.75 1 98.62 92 MET B CA 1
ATOM 2116 C C . MET B 1 92 ? -6.625 12.836 9.422 1 98.62 92 MET B C 1
ATOM 2118 O O . MET B 1 92 ? -7.551 12.125 9.023 1 98.62 92 MET B O 1
ATOM 2122 N N . ASN B 1 93 ? -6.23 13.906 8.781 1 98.69 93 ASN B N 1
ATOM 2123 C CA . ASN B 1 93 ? -6.871 14.383 7.562 1 98.69 93 ASN B CA 1
ATOM 2124 C C . ASN B 1 93 ? -5.926 15.25 6.738 1 98.69 93 ASN B C 1
ATOM 2126 O O . ASN B 1 93 ? -5.215 16.094 7.285 1 98.69 93 ASN B O 1
ATOM 2130 N N . ILE B 1 94 ? -5.824 15.055 5.516 1 98.75 94 ILE B N 1
ATOM 2131 C CA . ILE B 1 94 ? -5.18 15.922 4.539 1 98.75 94 ILE B CA 1
ATOM 2132 C C . ILE B 1 94 ? -5.957 15.883 3.225 1 98.75 94 ILE B C 1
ATOM 2134 O O . ILE B 1 94 ? -6.207 14.812 2.672 1 98.75 94 ILE B O 1
ATOM 2138 N N . ALA B 1 95 ? -6.41 17.047 2.828 1 98.12 95 ALA B N 1
ATOM 2139 C CA . ALA B 1 95 ? -7.285 17.141 1.662 1 98.12 95 ALA B CA 1
ATOM 2140 C C . ALA B 1 95 ? -6.926 18.328 0.793 1 98.12 95 ALA B C 1
ATOM 2142 O O . ALA B 1 95 ? -6.578 19.406 1.31 1 98.12 95 ALA B O 1
ATOM 2143 N N . VAL B 1 96 ? -6.961 18.125 -0.445 1 97.88 96 VAL B N 1
ATOM 2144 C CA . VAL B 1 96 ? -6.727 19.156 -1.453 1 97.88 96 VAL B CA 1
ATOM 2145 C C . VAL B 1 96 ? -7.883 19.172 -2.449 1 97.88 96 VAL B C 1
ATOM 2147 O O . VAL B 1 96 ? -8.398 18.125 -2.836 1 97.88 96 VAL B O 1
ATOM 2150 N N . ALA B 1 97 ? -8.242 20.328 -2.826 1 95.56 97 ALA B N 1
ATOM 2151 C CA . ALA B 1 97 ? -9.258 20.438 -3.867 1 95.56 97 ALA B CA 1
ATOM 2152 C C . ALA B 1 97 ? -8.898 19.578 -5.078 1 95.56 97 ALA B C 1
ATOM 2154 O O . ALA B 1 97 ? -7.746 19.562 -5.516 1 95.56 97 ALA B O 1
ATOM 2155 N N . GLU B 1 98 ? -9.891 18.906 -5.617 1 94.25 98 GLU B N 1
ATOM 2156 C CA . GLU B 1 98 ? -9.664 17.938 -6.68 1 94.25 98 GLU B CA 1
ATOM 2157 C C . GLU B 1 98 ? -8.969 18.562 -7.875 1 94.25 98 GLU B C 1
ATOM 2159 O O . GLU B 1 98 ? -8.086 17.953 -8.484 1 94.25 98 GLU B O 1
ATOM 2164 N N . SER B 1 99 ? -9.32 19.781 -8.18 1 91.62 99 SER B N 1
ATOM 2165 C CA . SER B 1 99 ? -8.773 20.484 -9.336 1 91.62 99 SER B CA 1
ATOM 2166 C C . SER B 1 99 ? -7.285 20.766 -9.164 1 91.62 99 SER B C 1
ATOM 2168 O O . SER B 1 99 ? -6.598 21.109 -10.125 1 91.62 99 SER B O 1
ATOM 2170 N N . LEU B 1 100 ? -6.793 20.578 -7.969 1 91.56 100 LEU B N 1
ATOM 2171 C CA . LEU B 1 100 ? -5.402 20.922 -7.691 1 91.56 100 LEU B CA 1
ATOM 2172 C C . LEU B 1 100 ? -4.602 19.688 -7.305 1 91.56 100 LEU B C 1
ATOM 2174 O O . LEU B 1 100 ? -3.475 19.797 -6.816 1 91.56 100 LEU B O 1
ATOM 2178 N N . HIS B 1 101 ? -5.211 18.547 -7.562 1 90.94 101 HIS B N 1
ATOM 2179 C CA . HIS B 1 101 ? -4.492 17.297 -7.301 1 90.94 101 HIS B CA 1
ATOM 2180 C C . HIS B 1 101 ? -3.273 17.172 -8.203 1 90.94 101 HIS B C 1
ATOM 2182 O O . HIS B 1 101 ? -3.266 17.688 -9.32 1 90.94 101 HIS B O 1
ATOM 2188 N N . HIS B 1 102 ? -2.223 16.609 -7.625 1 90.12 102 HIS B N 1
ATOM 2189 C CA . HIS B 1 102 ? -0.995 16.266 -8.336 1 90.12 102 HIS B CA 1
ATOM 2190 C C . HIS B 1 102 ? -0.249 17.516 -8.781 1 90.12 102 HIS B C 1
ATOM 2192 O O . HIS B 1 102 ? 0.392 17.531 -9.828 1 90.12 102 HIS B O 1
ATOM 2198 N N . ARG B 1 103 ? -0.468 18.578 -8.008 1 90.69 103 ARG B N 1
ATOM 2199 C CA . ARG B 1 103 ? 0.226 19.828 -8.297 1 90.69 103 ARG B CA 1
ATOM 2200 C C . ARG B 1 103 ? 1.155 20.219 -7.152 1 90.69 103 ARG B C 1
ATOM 2202 O O . ARG B 1 103 ? 1.602 21.359 -7.066 1 90.69 103 ARG B O 1
ATOM 2209 N N . GLY B 1 104 ? 1.327 19.344 -6.262 1 94.75 104 GLY B N 1
ATOM 2210 C CA . GLY B 1 104 ? 2.322 19.547 -5.223 1 94.75 104 GLY B CA 1
ATOM 2211 C C . GLY B 1 104 ? 1.743 20.125 -3.943 1 94.75 104 GLY B C 1
ATOM 2212 O O . GLY B 1 104 ? 2.445 20.25 -2.939 1 94.75 104 GLY B O 1
ATOM 2213 N N . LEU B 1 105 ? 0.479 20.469 -3.881 1 96.31 105 LEU B N 1
ATOM 2214 C CA . LEU B 1 105 ? -0.122 21.109 -2.719 1 96.31 105 LEU B CA 1
ATOM 2215 C C . LEU B 1 105 ? -0.202 20.141 -1.542 1 96.31 105 LEU B C 1
ATOM 2217 O O . LEU B 1 105 ? 0.052 20.531 -0.399 1 96.31 105 LEU B O 1
ATOM 2221 N N . GLY B 1 106 ? -0.567 18.906 -1.811 1 97.94 106 GLY B N 1
ATOM 2222 C CA . GLY B 1 106 ? -0.567 17.891 -0.756 1 97.94 106 GLY B CA 1
ATOM 2223 C C . GLY B 1 106 ? 0.79 17.719 -0.102 1 97.94 106 GLY B C 1
ATOM 2224 O O . GLY B 1 106 ? 0.888 17.641 1.124 1 97.94 106 GLY B O 1
ATOM 2225 N N . THR B 1 107 ? 1.777 17.688 -0.935 1 98 107 THR B N 1
ATOM 2226 C CA . THR B 1 107 ? 3.15 17.547 -0.459 1 98 107 THR B CA 1
ATOM 2227 C C . THR B 1 107 ? 3.541 18.75 0.408 1 98 107 THR B C 1
ATOM 2229 O O . THR B 1 107 ? 4.16 18.578 1.46 1 98 107 THR B O 1
ATOM 2232 N N . ALA B 1 108 ? 3.176 19.922 -0.017 1 97.69 108 ALA B N 1
ATOM 2233 C CA . ALA B 1 108 ? 3.484 21.141 0.735 1 97.69 108 ALA B CA 1
ATOM 2234 C C . ALA B 1 108 ? 2.799 21.125 2.098 1 97.69 108 ALA B C 1
ATOM 2236 O O . ALA B 1 108 ? 3.4 21.5 3.105 1 97.69 108 ALA B O 1
ATOM 2237 N N . LEU B 1 109 ? 1.537 20.672 2.139 1 98.56 109 LEU B N 1
ATOM 2238 C CA . LEU B 1 109 ? 0.795 20.594 3.391 1 98.56 109 LEU B CA 1
ATOM 2239 C C . LEU B 1 109 ? 1.439 19.578 4.332 1 98.56 109 LEU B C 1
ATOM 2241 O O . LEU B 1 109 ? 1.609 19.844 5.523 1 98.56 109 LEU B O 1
ATOM 2245 N N . LEU B 1 110 ? 1.809 18.438 3.801 1 98.81 110 LEU B N 1
ATOM 2246 C CA . LEU B 1 110 ? 2.449 17.406 4.609 1 98.81 110 LEU B CA 1
ATOM 2247 C C . LEU B 1 110 ? 3.777 17.906 5.172 1 98.81 110 LEU B C 1
ATOM 2249 O O . LEU B 1 110 ? 4.078 17.688 6.348 1 98.81 110 LEU B O 1
ATOM 2253 N N . ARG B 1 111 ? 4.551 18.562 4.367 1 98.62 111 ARG B N 1
ATOM 2254 C CA . ARG B 1 111 ? 5.824 19.125 4.812 1 98.62 111 ARG B CA 1
ATOM 2255 C C . ARG B 1 111 ? 5.617 20.125 5.945 1 98.62 111 ARG B C 1
ATOM 2257 O O . ARG B 1 111 ? 6.375 20.125 6.922 1 98.62 111 ARG B O 1
ATOM 2264 N N . ARG B 1 112 ? 4.629 20.953 5.793 1 98.62 112 ARG B N 1
ATOM 2265 C CA . ARG B 1 112 ? 4.309 21.906 6.844 1 98.62 112 ARG B CA 1
ATOM 2266 C C . ARG B 1 112 ? 3.949 21.203 8.141 1 98.62 112 ARG B C 1
ATOM 2268 O O . ARG B 1 112 ? 4.367 21.625 9.227 1 98.62 112 ARG B O 1
ATOM 2275 N N . ALA B 1 113 ? 3.162 20.172 8.055 1 98.81 113 ALA B N 1
ATOM 2276 C CA . ALA B 1 113 ? 2.787 19.391 9.227 1 98.81 113 ALA B CA 1
ATOM 2277 C C . ALA B 1 113 ? 4.016 18.781 9.898 1 98.81 113 ALA B C 1
ATOM 2279 O O . ALA B 1 113 ? 4.152 18.844 11.125 1 98.81 113 ALA B O 1
ATOM 2280 N N . ILE B 1 114 ? 4.898 18.25 9.094 1 98.81 114 ILE B N 1
ATOM 2281 C CA . ILE B 1 114 ? 6.105 17.609 9.602 1 98.81 114 ILE B CA 1
ATOM 2282 C C . ILE B 1 114 ? 7.004 18.641 10.273 1 98.81 114 ILE B C 1
ATOM 2284 O O . ILE B 1 114 ? 7.5 18.422 11.375 1 98.81 114 ILE B O 1
ATOM 2288 N N . GLU B 1 115 ? 7.203 19.75 9.656 1 98.31 115 GLU B N 1
ATOM 2289 C CA . GLU B 1 115 ? 8.023 20.828 10.211 1 98.31 115 GLU B CA 1
ATOM 2290 C C . GLU B 1 115 ? 7.457 21.312 11.539 1 98.31 115 GLU B C 1
ATOM 2292 O O . GLU B 1 115 ? 8.211 21.547 12.492 1 98.31 115 GLU B O 1
ATOM 2297 N N . TRP B 1 116 ? 6.188 21.484 11.531 1 98.44 116 TRP B N 1
ATOM 2298 C CA . TRP B 1 116 ? 5.539 21.922 12.766 1 98.44 116 TRP B CA 1
ATOM 2299 C C . TRP B 1 116 ? 5.758 20.891 13.883 1 98.44 116 TRP B C 1
ATOM 2301 O O . TRP B 1 116 ? 6.141 21.266 15 1 98.44 116 TRP B O 1
ATOM 2311 N N . ALA B 1 117 ? 5.531 19.656 13.625 1 98 117 ALA B N 1
ATOM 2312 C CA . ALA B 1 117 ? 5.707 18.609 14.633 1 98 117 ALA B CA 1
ATOM 2313 C C . ALA B 1 117 ? 7.141 18.594 15.156 1 98 117 ALA B C 1
ATOM 2315 O O . ALA B 1 117 ? 7.367 18.406 16.359 1 98 117 ALA B O 1
ATOM 2316 N N . ARG B 1 118 ? 8.086 18.766 14.266 1 97.44 118 ARG B N 1
ATOM 2317 C CA . ARG B 1 118 ? 9.484 18.859 14.68 1 97.44 118 ARG B CA 1
ATOM 2318 C C . ARG B 1 118 ? 9.703 20.031 15.633 1 97.44 118 ARG B C 1
ATOM 2320 O O . ARG B 1 118 ? 10.406 19.891 16.641 1 97.44 118 ARG B O 1
ATOM 2327 N N . SER B 1 119 ? 9.094 21.125 15.281 1 97.06 119 SER B N 1
ATOM 2328 C CA . SER B 1 119 ? 9.242 22.312 16.125 1 97.06 119 SER B CA 1
ATOM 2329 C C . SER B 1 119 ? 8.633 22.094 17.5 1 97.06 119 SER B C 1
ATOM 2331 O O . SER B 1 119 ? 9.023 22.75 18.469 1 97.06 119 SER B O 1
ATOM 2333 N N . GLN B 1 120 ? 7.703 21.109 17.609 1 95.62 120 GLN B N 1
ATOM 2334 C CA . GLN B 1 120 ? 7.09 20.75 18.875 1 95.62 120 GLN B CA 1
ATOM 2335 C C . GLN B 1 120 ? 7.895 19.672 19.594 1 95.62 120 GLN B C 1
ATOM 2337 O O . GLN B 1 120 ? 7.469 19.141 20.625 1 95.62 120 GLN B O 1
ATOM 2342 N N . ARG B 1 121 ? 9.008 19.25 18.984 1 95.25 121 ARG B N 1
ATOM 2343 C CA . ARG B 1 121 ? 9.867 18.188 19.5 1 95.25 121 ARG B CA 1
ATOM 2344 C C . ARG B 1 121 ? 9.117 16.859 19.594 1 95.25 121 ARG B C 1
ATOM 2346 O O . ARG B 1 121 ? 9.367 16.062 20.5 1 95.25 121 ARG B O 1
ATOM 2353 N N . ALA B 1 122 ? 8.117 16.719 18.766 1 96.06 122 ALA B N 1
ATOM 2354 C CA . ALA B 1 122 ? 7.414 15.438 18.703 1 96.06 122 ALA B CA 1
ATOM 2355 C C . ALA B 1 122 ? 8.367 14.312 18.312 1 96.06 122 ALA B C 1
ATOM 2357 O O . ALA B 1 122 ? 9.234 14.492 17.453 1 96.06 122 ALA B O 1
ATOM 2358 N N . PRO B 1 123 ? 8.219 13.172 18.922 1 95.44 123 PRO B N 1
ATOM 2359 C CA . PRO B 1 123 ? 9.109 12.062 18.562 1 95.44 123 PRO B CA 1
ATOM 2360 C C . PRO B 1 123 ? 8.766 11.445 17.219 1 95.44 123 PRO B C 1
ATOM 2362 O O . PRO B 1 123 ? 9.641 10.883 16.547 1 95.44 123 PRO B O 1
ATOM 2365 N N . ARG B 1 124 ? 7.457 11.555 16.812 1 97.5 124 ARG B N 1
ATOM 2366 C CA . ARG B 1 124 ? 7.008 10.938 15.562 1 97.5 124 ARG B CA 1
ATOM 2367 C C . ARG B 1 124 ? 5.656 11.5 15.141 1 97.5 124 ARG B C 1
ATOM 2369 O O . ARG B 1 124 ? 4.945 12.109 15.945 1 97.5 124 ARG B O 1
ATOM 2376 N N . ILE B 1 125 ? 5.379 11.289 13.867 1 98.56 125 ILE B N 1
ATOM 2377 C CA . ILE B 1 125 ? 4.047 11.484 13.305 1 98.56 125 ILE B CA 1
ATOM 2378 C C . ILE B 1 125 ? 3.521 10.156 12.742 1 98.56 125 ILE B C 1
ATOM 2380 O O . ILE B 1 125 ? 4.27 9.398 12.125 1 98.56 125 ILE B O 1
ATOM 2384 N N . GLU B 1 126 ? 2.279 9.898 13 1 98.75 126 GLU B N 1
ATOM 2385 C CA . GLU B 1 126 ? 1.644 8.695 12.461 1 98.75 126 GLU B CA 1
ATOM 2386 C C . GLU B 1 126 ? 0.458 9.055 11.57 1 98.75 126 GLU B C 1
ATOM 2388 O O . GLU B 1 126 ? -0.128 10.125 11.703 1 98.75 126 GLU B O 1
ATOM 2393 N N . VAL B 1 127 ? 0.185 8.172 10.703 1 98.81 127 VAL B N 1
ATOM 2394 C CA . VAL B 1 127 ? -1.012 8.281 9.875 1 98.81 127 VAL B CA 1
ATOM 2395 C C . VAL B 1 127 ? -1.587 6.887 9.617 1 98.81 127 VAL B C 1
ATOM 2397 O O . VAL B 1 127 ? -0.842 5.91 9.516 1 98.81 127 VAL B O 1
ATOM 2400 N N . GLY B 1 128 ? -2.863 6.77 9.578 1 98.75 128 GLY B N 1
ATOM 2401 C CA . GLY B 1 128 ? -3.574 5.578 9.148 1 98.75 128 GLY B CA 1
ATOM 2402 C C . GLY B 1 128 ? -4.219 5.727 7.781 1 98.75 128 GLY B C 1
ATOM 2403 O O . GLY B 1 128 ? -4.895 6.719 7.512 1 98.75 128 GLY B O 1
ATOM 2404 N N . THR B 1 129 ? -3.973 4.82 6.941 1 98.62 129 THR B N 1
ATOM 2405 C CA . THR B 1 129 ? -4.59 4.855 5.621 1 98.62 129 THR B CA 1
ATOM 2406 C C . THR B 1 129 ? -4.887 3.443 5.121 1 98.62 129 THR B C 1
ATOM 2408 O O . THR B 1 129 ? -4.59 2.463 5.809 1 98.62 129 THR B O 1
ATOM 2411 N N . GLY B 1 130 ? -5.539 3.385 3.984 1 98.56 130 GLY B N 1
ATOM 2412 C CA . GLY B 1 130 ? -5.844 2.088 3.4 1 98.56 130 GLY B CA 1
ATOM 2413 C C . GLY B 1 130 ? -4.609 1.274 3.07 1 98.56 130 GLY B C 1
ATOM 2414 O O . GLY B 1 130 ? -3.5 1.813 3.014 1 98.56 130 GLY B O 1
ATOM 2415 N N . SER B 1 131 ? -4.832 0.007 2.773 1 98.81 131 SER B N 1
ATOM 2416 C CA . SER B 1 131 ? -3.729 -0.93 2.58 1 98.81 131 SER B CA 1
ATOM 2417 C C . SER B 1 131 ? -3.318 -1.007 1.113 1 98.81 131 SER B C 1
ATOM 2419 O O . SER B 1 131 ? -2.555 -1.892 0.722 1 98.81 131 SER B O 1
ATOM 2421 N N . PHE B 1 132 ? -3.846 -0.172 0.306 1 98.5 132 PHE B N 1
ATOM 2422 C CA . PHE B 1 132 ? -3.48 0.01 -1.094 1 98.5 132 PHE B CA 1
ATOM 2423 C C . PHE B 1 132 ? -3.799 1.428 -1.557 1 98.5 132 PHE B C 1
ATOM 2425 O O . PHE B 1 132 ? -4.441 2.191 -0.834 1 98.5 132 PHE B O 1
ATOM 2432 N N . GLY B 1 133 ? -3.178 1.796 -2.738 1 96.88 133 GLY B N 1
ATOM 2433 C CA . GLY B 1 133 ? -3.488 3.1 -3.305 1 96.88 133 GLY B CA 1
ATOM 2434 C C . GLY B 1 133 ? -2.305 4.051 -3.297 1 96.88 133 GLY B C 1
ATOM 2435 O O . GLY B 1 133 ? -1.26 3.744 -2.719 1 96.88 133 GLY B O 1
ATOM 2436 N N . ASP B 1 134 ? -2.521 5.188 -3.867 1 95.56 134 ASP B N 1
ATOM 2437 C CA . ASP B 1 134 ? -1.455 6.16 -4.078 1 95.56 134 ASP B CA 1
ATOM 2438 C C . ASP B 1 134 ? -1.048 6.824 -2.766 1 95.56 134 ASP B C 1
ATOM 2440 O O . ASP B 1 134 ? 0.036 7.402 -2.666 1 95.56 134 ASP B O 1
ATOM 2444 N N . GLN B 1 135 ? -1.951 6.781 -1.817 1 97 135 GLN B N 1
ATOM 2445 C CA . GLN B 1 135 ? -1.621 7.367 -0.522 1 97 135 GLN B CA 1
ATOM 2446 C C . GLN B 1 135 ? -0.373 6.723 0.072 1 97 135 GLN B C 1
ATOM 2448 O O . GLN B 1 135 ? 0.405 7.383 0.763 1 97 135 GLN B O 1
ATOM 2453 N N . LEU B 1 136 ? -0.206 5.5 -0.241 1 98.56 136 LEU B N 1
ATOM 2454 C CA . LEU B 1 136 ? 0.95 4.797 0.308 1 98.56 136 LEU B CA 1
ATOM 2455 C C . LEU B 1 136 ? 2.246 5.336 -0.291 1 98.56 136 LEU B C 1
ATOM 2457 O O . LEU B 1 136 ? 3.23 5.531 0.425 1 98.56 136 LEU B O 1
ATOM 2461 N N . VAL B 1 137 ? 2.287 5.586 -1.568 1 97.81 137 VAL B N 1
ATOM 2462 C CA . VAL B 1 137 ? 3.457 6.191 -2.197 1 97.81 137 VAL B CA 1
ATOM 2463 C C . VAL B 1 137 ? 3.654 7.609 -1.665 1 97.81 137 VAL B C 1
ATOM 2465 O O . VAL B 1 137 ? 4.781 8.023 -1.39 1 97.81 137 VAL B O 1
ATOM 2468 N N . PHE B 1 138 ? 2.547 8.312 -1.495 1 98.06 138 PHE B N 1
ATOM 2469 C CA . PHE B 1 138 ? 2.543 9.695 -1.022 1 98.06 138 PHE B CA 1
ATOM 2470 C C . PHE B 1 138 ? 3.254 9.805 0.322 1 98.06 138 PHE B C 1
ATOM 2472 O O . PHE B 1 138 ? 4.199 10.586 0.467 1 98.06 138 PHE B O 1
ATOM 2479 N N . TYR B 1 139 ? 2.895 9.016 1.256 1 98.81 139 TYR B N 1
ATOM 2480 C CA . TYR B 1 139 ? 3.443 9.109 2.604 1 98.81 139 TYR B CA 1
ATOM 2481 C C . TYR B 1 139 ? 4.859 8.547 2.656 1 98.81 139 TYR B C 1
ATOM 2483 O O . TYR B 1 139 ? 5.723 9.086 3.355 1 98.81 139 TYR B O 1
ATOM 2491 N N . GLN B 1 140 ? 5.066 7.5 1.936 1 98.69 140 GLN B N 1
ATOM 2492 C CA . GLN B 1 140 ? 6.391 6.887 2.002 1 98.69 140 GLN B CA 1
ATOM 2493 C C . GLN B 1 140 ? 7.426 7.742 1.28 1 98.69 140 GLN B C 1
ATOM 2495 O O . GLN B 1 140 ? 8.602 7.746 1.652 1 98.69 140 GLN B O 1
ATOM 2500 N N . ARG B 1 141 ? 7.035 8.5 0.265 1 98.06 141 ARG B N 1
ATOM 2501 C CA . ARG B 1 141 ? 7.918 9.484 -0.351 1 98.06 141 ARG B CA 1
ATOM 2502 C C . ARG B 1 141 ? 8.391 10.508 0.672 1 98.06 141 ARG B C 1
ATOM 2504 O O . ARG B 1 141 ? 9.516 11.008 0.585 1 98.06 141 ARG B O 1
ATOM 2511 N N . ALA B 1 142 ? 7.566 10.773 1.623 1 98.25 142 ALA B N 1
ATOM 2512 C CA . ALA B 1 142 ? 7.883 11.758 2.66 1 98.25 142 ALA B CA 1
ATOM 2513 C C . ALA B 1 142 ? 8.672 11.117 3.797 1 98.25 142 ALA B C 1
ATOM 2515 O O . ALA B 1 142 ? 9.008 11.781 4.777 1 98.25 142 ALA B O 1
ATOM 2516 N N . GLY B 1 143 ? 8.844 9.836 3.781 1 98.19 143 GLY B N 1
ATOM 2517 C CA . GLY B 1 143 ? 9.719 9.188 4.75 1 98.19 143 GLY B CA 1
ATOM 2518 C C . GLY B 1 143 ? 8.969 8.312 5.73 1 98.19 143 GLY B C 1
ATOM 2519 O O . GLY B 1 143 ? 9.578 7.664 6.586 1 98.19 143 GLY B O 1
ATOM 2520 N N . PHE B 1 144 ? 7.629 8.227 5.602 1 98.88 144 PHE B N 1
ATOM 2521 C CA . PHE B 1 144 ? 6.852 7.348 6.469 1 98.88 144 PHE B CA 1
ATOM 2522 C C . PHE B 1 144 ? 7.125 5.887 6.137 1 98.88 144 PHE B C 1
ATOM 2524 O O . PHE B 1 144 ? 7.395 5.547 4.984 1 98.88 144 PHE B O 1
ATOM 2531 N N . ARG B 1 145 ? 7.02 5.035 7.148 1 98.75 145 ARG B N 1
ATOM 2532 C CA . ARG B 1 145 ? 7.121 3.588 6.98 1 98.75 145 ARG B CA 1
ATOM 2533 C C . ARG B 1 145 ? 5.941 2.879 7.633 1 98.75 145 ARG B C 1
ATOM 2535 O O . ARG B 1 145 ? 5.41 3.344 8.641 1 98.75 145 ARG B O 1
ATOM 2542 N N . VAL B 1 146 ? 5.559 1.779 7.012 1 98.88 146 VAL B N 1
ATOM 2543 C CA . VAL B 1 146 ? 4.477 0.997 7.598 1 98.88 146 VAL B CA 1
ATOM 2544 C C . VAL B 1 146 ? 4.957 0.348 8.898 1 98.88 146 VAL B C 1
ATOM 2546 O O . VAL B 1 146 ? 6.004 -0.301 8.922 1 98.88 146 VAL B O 1
ATOM 2549 N N . THR B 1 147 ? 4.145 0.562 9.93 1 98.75 147 THR B N 1
ATOM 2550 C CA . THR B 1 147 ? 4.59 0.062 11.227 1 98.75 147 THR B CA 1
ATOM 2551 C C . THR B 1 147 ? 3.49 -0.757 11.898 1 98.75 147 THR B C 1
ATOM 2553 O O . THR B 1 147 ? 3.727 -1.402 12.922 1 98.75 147 THR B O 1
ATOM 2556 N N . GLY B 1 148 ? 2.326 -0.733 11.375 1 98.75 148 GLY B N 1
ATOM 2557 C CA . GLY B 1 148 ? 1.239 -1.471 12 1 98.75 148 GLY B CA 1
ATOM 2558 C C . GLY B 1 148 ? 0.112 -1.799 11.039 1 98.75 148 GLY B C 1
ATOM 2559 O O . GLY B 1 148 ? 0.017 -1.21 9.961 1 98.75 148 GLY B O 1
ATOM 2560 N N . ILE B 1 149 ? -0.646 -2.789 11.414 1 98.88 149 ILE B N 1
ATOM 2561 C CA . ILE B 1 149 ? -1.83 -3.244 10.695 1 98.88 149 ILE B CA 1
ATOM 2562 C C . ILE B 1 149 ? -3.029 -3.273 11.641 1 98.88 149 ILE B C 1
ATOM 2564 O O . ILE B 1 149 ? -2.955 -3.848 12.727 1 98.88 149 ILE B O 1
ATOM 2568 N N . ASP B 1 150 ? -4.035 -2.621 11.266 1 98.81 150 ASP B N 1
ATOM 2569 C CA . ASP B 1 150 ? -5.305 -2.721 11.984 1 98.81 150 ASP B CA 1
ATOM 2570 C C . ASP B 1 150 ? -6.359 -3.422 11.133 1 98.81 150 ASP B C 1
ATOM 2572 O O . ASP B 1 150 ? -6.992 -2.797 10.273 1 98.81 150 ASP B O 1
ATOM 2576 N N . ARG B 1 151 ? -6.578 -4.672 11.461 1 98.69 151 ARG B N 1
ATOM 2577 C CA . ARG B 1 151 ? -7.461 -5.531 10.672 1 98.69 151 ARG B CA 1
ATOM 2578 C C . ARG B 1 151 ? -8.906 -5.066 10.773 1 98.69 151 ARG B C 1
ATOM 2580 O O . ARG B 1 151 ? -9.391 -4.746 11.859 1 98.69 151 ARG B O 1
ATOM 2587 N N . ASP B 1 152 ? -9.586 -5.02 9.648 1 98.69 152 ASP B N 1
ATOM 2588 C CA . ASP B 1 152 ? -11.008 -4.699 9.516 1 98.69 152 ASP B CA 1
ATOM 2589 C C . ASP B 1 152 ? -11.305 -3.293 10.039 1 98.69 152 ASP B C 1
ATOM 2591 O O . ASP B 1 152 ? -12.43 -2.996 10.422 1 98.69 152 ASP B O 1
ATOM 2595 N N . PHE B 1 153 ? -10.328 -2.43 10.094 1 98.75 153 PHE B N 1
ATOM 2596 C CA . PHE B 1 153 ? -10.516 -1.083 10.625 1 98.75 153 PHE B CA 1
ATOM 2597 C C . PHE B 1 153 ? -11.68 -0.388 9.93 1 98.75 153 PHE B C 1
ATOM 2599 O O . PHE B 1 153 ? -12.586 0.129 10.586 1 98.75 153 PHE B O 1
ATOM 2606 N N . PHE B 1 154 ? -11.695 -0.342 8.641 1 98.25 154 PHE B N 1
ATOM 2607 C CA . PHE B 1 154 ? -12.688 0.436 7.898 1 98.25 154 PHE B CA 1
ATOM 2608 C C . PHE B 1 154 ? -14.055 -0.219 7.973 1 98.25 154 PHE B C 1
ATOM 2610 O O . PHE B 1 154 ? -15.086 0.466 7.922 1 98.25 154 PHE B O 1
ATOM 2617 N N . LEU B 1 155 ? -14.094 -1.537 8.109 1 98 155 LEU B N 1
ATOM 2618 C CA . LEU B 1 155 ? -15.359 -2.236 8.305 1 98 155 LEU B CA 1
ATOM 2619 C C . LEU B 1 155 ? -15.961 -1.903 9.664 1 98 155 LEU B C 1
ATOM 2621 O O . LEU B 1 155 ? -17.188 -1.779 9.797 1 98 155 LEU B O 1
ATOM 2625 N N . ARG B 1 156 ? -15.094 -1.747 10.625 1 98 156 ARG B N 1
ATOM 2626 C CA . ARG B 1 156 ? -15.539 -1.536 12 1 98 156 ARG B CA 1
ATOM 2627 C C . ARG B 1 156 ? -15.906 -0.076 12.242 1 98 156 ARG B C 1
ATOM 2629 O O . ARG B 1 156 ? -16.75 0.224 13.086 1 98 156 ARG B O 1
ATOM 2636 N N . HIS B 1 157 ? -15.336 0.859 11.477 1 97 157 HIS B N 1
ATOM 2637 C CA . HIS B 1 157 ? -15.414 2.258 11.883 1 97 157 HIS B CA 1
ATOM 2638 C C . HIS B 1 157 ? -16.234 3.074 10.898 1 97 157 HIS B C 1
ATOM 2640 O O . HIS B 1 157 ? -16.578 4.223 11.172 1 97 157 HIS B O 1
ATOM 2646 N N . TYR B 1 158 ? -16.516 2.492 9.766 1 96.56 158 TYR B N 1
ATOM 2647 C CA . TYR B 1 158 ? -17.328 3.178 8.773 1 96.56 158 TYR B CA 1
ATOM 2648 C C . TYR B 1 158 ? -18.562 2.352 8.414 1 96.56 158 TYR B C 1
ATOM 2650 O O . TYR B 1 158 ? -18.469 1.145 8.188 1 96.56 158 TYR B O 1
ATOM 2658 N N . THR B 1 159 ? -19.688 2.99 8.344 1 93.12 159 THR B N 1
ATOM 2659 C CA . THR B 1 159 ? -20.922 2.307 8.016 1 93.12 159 THR B CA 1
ATOM 2660 C C . THR B 1 159 ? -21.062 2.115 6.508 1 93.12 159 THR B C 1
ATOM 2662 O O . THR B 1 159 ? -21.641 1.136 6.051 1 93.12 159 THR B O 1
ATOM 2665 N N . THR B 1 160 ? -20.5 3.004 5.824 1 93.38 160 THR B N 1
ATOM 2666 C CA . THR B 1 160 ? -20.5 2.904 4.367 1 93.38 160 THR B CA 1
ATOM 2667 C C . THR B 1 160 ? -19.266 2.172 3.879 1 93.38 160 THR B C 1
ATOM 2669 O O . THR B 1 160 ? -18.156 2.385 4.398 1 93.38 160 THR B O 1
ATOM 2672 N N . GLN B 1 161 ? -19.5 1.359 2.842 1 95.62 161 GLN B N 1
ATOM 2673 C CA . GLN B 1 161 ? -18.359 0.711 2.211 1 95.62 161 GLN B CA 1
ATOM 2674 C C . GLN B 1 161 ? -17.516 1.722 1.448 1 95.62 161 GLN B C 1
ATOM 2676 O O . GLN B 1 161 ? -18.031 2.531 0.682 1 95.62 161 GLN B O 1
ATOM 2681 N N . LEU B 1 162 ? -16.266 1.692 1.735 1 96.62 162 LEU B N 1
ATOM 2682 C CA . LEU B 1 162 ? -15.32 2.562 1.038 1 96.62 162 LEU B CA 1
ATOM 2683 C C . LEU B 1 162 ? -14.625 1.812 -0.091 1 96.62 162 LEU B C 1
ATOM 2685 O O . LEU B 1 162 ? -13.93 0.819 0.151 1 96.62 162 LEU B O 1
ATOM 2689 N N . TRP B 1 163 ? -14.844 2.262 -1.328 1 96.81 163 TRP B N 1
ATOM 2690 C CA . TRP B 1 163 ? -14.297 1.582 -2.498 1 96.81 163 TRP B CA 1
ATOM 2691 C C . TRP B 1 163 ? -13.25 2.447 -3.193 1 96.81 163 TRP B C 1
ATOM 2693 O O . TRP B 1 163 ? -13.414 3.664 -3.301 1 96.81 163 TRP B O 1
ATOM 2703 N N . GLU B 1 164 ? -12.25 1.879 -3.604 1 95.62 164 GLU B N 1
ATOM 2704 C CA . GLU B 1 164 ? -11.211 2.469 -4.438 1 95.62 164 GLU B CA 1
ATOM 2705 C C . GLU B 1 164 ? -10.711 1.476 -5.484 1 95.62 164 GLU B C 1
ATOM 2707 O O . GLU B 1 164 ? -10.32 0.355 -5.145 1 95.62 164 GLU B O 1
ATOM 2712 N N . ARG B 1 165 ? -10.758 1.829 -6.707 1 94.81 165 ARG B N 1
ATOM 2713 C CA . ARG B 1 165 ? -10.281 1.009 -7.816 1 94.81 165 ARG B CA 1
ATOM 2714 C C . ARG B 1 165 ? -10.914 -0.377 -7.781 1 94.81 165 ARG B C 1
ATOM 2716 O O . ARG B 1 165 ? -10.227 -1.385 -7.965 1 94.81 165 ARG B O 1
ATOM 2723 N N . GLY B 1 166 ? -12.125 -0.4 -7.43 1 95.06 166 GLY B N 1
ATOM 2724 C CA . GLY B 1 166 ? -12.883 -1.642 -7.469 1 95.06 166 GLY B CA 1
ATOM 2725 C C . GLY B 1 166 ? -12.602 -2.549 -6.285 1 95.06 166 GLY B C 1
ATOM 2726 O O . GLY B 1 166 ? -13.055 -3.693 -6.254 1 95.06 166 GLY B O 1
ATOM 2727 N N . VAL B 1 167 ? -11.867 -2.09 -5.332 1 97.81 167 VAL B N 1
ATOM 2728 C CA . VAL B 1 167 ? -11.555 -2.865 -4.137 1 97.81 167 VAL B CA 1
ATOM 2729 C C . VAL B 1 167 ? -12.055 -2.131 -2.896 1 97.81 167 VAL B C 1
ATOM 2731 O O . VAL B 1 167 ? -11.875 -0.918 -2.768 1 97.81 167 VAL B O 1
ATOM 2734 N N . GLN B 1 168 ? -12.711 -2.877 -2.061 1 98.25 168 GLN B N 1
ATOM 2735 C CA . GLN B 1 168 ? -13.195 -2.281 -0.819 1 98.25 168 GLN B CA 1
ATOM 2736 C C . GLN B 1 168 ? -12.062 -2.135 0.196 1 98.25 168 GLN B C 1
ATOM 2738 O O . GLN B 1 168 ? -11.297 -3.072 0.417 1 98.25 168 GLN B O 1
ATOM 2743 N N . HIS B 1 169 ? -11.938 -0.968 0.791 1 98.44 169 HIS B N 1
ATOM 2744 C CA . HIS B 1 169 ? -11.039 -0.796 1.923 1 98.44 169 HIS B CA 1
ATOM 2745 C C . HIS B 1 169 ? -11.516 -1.593 3.133 1 98.44 169 HIS B C 1
ATOM 2747 O O . HIS B 1 169 ? -12.656 -1.44 3.572 1 98.44 169 HIS B O 1
ATOM 2753 N N . ARG B 1 170 ? -10.641 -2.402 3.676 1 98.62 170 ARG B N 1
ATOM 2754 C CA . ARG B 1 170 ? -10.992 -3.207 4.84 1 98.62 170 ARG B CA 1
ATOM 2755 C C . ARG B 1 170 ? -10.031 -2.947 5.996 1 98.62 170 ARG B C 1
ATOM 2757 O O . ARG B 1 170 ? -10.461 -2.619 7.105 1 98.62 170 ARG B O 1
ATOM 2764 N N . ASP B 1 171 ? -8.766 -3.07 5.777 1 98.81 171 ASP B N 1
ATOM 2765 C CA . ASP B 1 171 ? -7.727 -2.941 6.789 1 98.81 171 ASP B CA 1
ATOM 2766 C C . ASP B 1 171 ? -7.066 -1.566 6.727 1 98.81 171 ASP B C 1
ATOM 2768 O O . ASP B 1 171 ? -7.094 -0.906 5.684 1 98.81 171 ASP B O 1
ATOM 2772 N N . MET B 1 172 ? -6.535 -1.149 7.805 1 98.88 172 MET B N 1
ATOM 2773 C CA . MET B 1 172 ? -5.738 0.071 7.867 1 98.88 172 MET B CA 1
ATOM 2774 C C . MET B 1 172 ? -4.27 -0.251 8.133 1 98.88 172 MET B C 1
ATOM 2776 O O . MET B 1 172 ? -3.959 -1.096 8.977 1 98.88 172 MET B O 1
ATOM 2780 N N . LEU B 1 173 ? -3.438 0.347 7.34 1 98.94 173 LEU B N 1
ATOM 2781 C CA . LEU B 1 173 ? -2.02 0.374 7.68 1 98.94 173 LEU B CA 1
ATOM 2782 C C . LEU B 1 173 ? -1.675 1.629 8.477 1 98.94 173 LEU B C 1
ATOM 2784 O O . LEU B 1 173 ? -2.127 2.725 8.141 1 98.94 173 LEU B O 1
ATOM 2788 N N . ARG B 1 174 ? -0.961 1.451 9.555 1 98.88 174 ARG B N 1
ATOM 2789 C CA . ARG B 1 174 ? -0.368 2.574 10.273 1 98.88 174 ARG B CA 1
ATOM 2790 C C . ARG B 1 174 ? 1.03 2.883 9.75 1 98.88 174 ARG B C 1
ATOM 2792 O O . ARG B 1 174 ? 1.864 1.984 9.625 1 98.88 174 ARG B O 1
ATOM 2799 N N . LEU B 1 175 ? 1.236 4.105 9.367 1 98.94 175 LEU B N 1
ATOM 2800 C CA . LEU B 1 175 ? 2.561 4.555 8.953 1 98.94 175 LEU B CA 1
ATOM 2801 C C . LEU B 1 175 ? 3.135 5.551 9.953 1 98.94 175 LEU B C 1
ATOM 2803 O O . LEU B 1 175 ? 2.398 6.359 10.523 1 98.94 175 LEU B O 1
ATOM 2807 N N . THR B 1 176 ? 4.418 5.508 10.102 1 98.81 176 THR B N 1
ATOM 2808 C CA . THR B 1 176 ? 5.098 6.344 11.086 1 98.81 176 THR B CA 1
ATOM 2809 C C . THR B 1 176 ? 6.293 7.051 10.461 1 98.81 176 THR B C 1
ATOM 2811 O O . THR B 1 176 ? 7.047 6.449 9.695 1 98.81 176 THR B O 1
ATOM 2814 N N . LEU B 1 177 ? 6.402 8.281 10.688 1 98.75 177 LEU B N 1
ATOM 2815 C CA . LEU B 1 177 ? 7.617 9.055 10.438 1 98.75 177 LEU B CA 1
ATOM 2816 C C . LEU B 1 177 ? 8.312 9.406 11.75 1 98.75 177 LEU B C 1
ATOM 2818 O O . LEU B 1 177 ? 7.77 10.156 12.562 1 98.75 177 LEU B O 1
ATOM 2822 N N . GLU B 1 178 ? 9.445 8.906 11.977 1 98.12 178 GLU B N 1
ATOM 2823 C CA . GLU B 1 178 ? 10.227 9.266 13.148 1 98.12 178 GLU B CA 1
ATOM 2824 C C . GLU B 1 178 ? 10.883 10.633 12.977 1 98.12 178 GLU B C 1
ATOM 2826 O O . GLU B 1 178 ? 11.508 10.906 11.945 1 98.12 178 GLU B O 1
ATOM 2831 N N . LEU B 1 179 ? 10.742 11.469 13.859 1 96.31 179 LEU B N 1
ATOM 2832 C CA . LEU B 1 179 ? 11.258 12.828 13.734 1 96.31 179 LEU B CA 1
ATOM 2833 C C . LEU B 1 179 ? 12.531 13.008 14.555 1 96.31 179 LEU B C 1
ATOM 2835 O O . LEU B 1 179 ? 13.273 13.969 14.359 1 96.31 179 LEU B O 1
ATOM 2839 N N . GLY B 1 180 ? 13.219 11.977 15.047 1 78.19 180 GLY B N 1
ATOM 2840 C CA . GLY B 1 180 ? 14.453 12.016 15.82 1 78.19 180 GLY B CA 1
ATOM 2841 C C . GLY B 1 180 ? 14.422 13.039 16.938 1 78.19 180 GLY B C 1
ATOM 2842 O O . GLY B 1 180 ? 13.57 13.938 16.953 1 78.19 180 GLY B O 1
ATOM 2843 N N . THR B 1 181 ? 14.922 12.727 18.156 1 60.09 181 THR B N 1
ATOM 2844 C CA . THR B 1 181 ? 15.219 13.703 19.203 1 60.09 181 THR B CA 1
ATOM 2845 C C . THR B 1 181 ? 16.312 14.656 18.75 1 60.09 181 THR B C 1
ATOM 2847 O O . THR B 1 181 ? 17.297 14.234 18.141 1 60.09 181 THR B O 1
ATOM 2850 N N . GLY B 1 182 ? 16.016 15.664 17.938 1 46.66 182 GLY B N 1
ATOM 2851 C CA . GLY B 1 182 ? 17.062 16.656 17.781 1 46.66 182 GLY B CA 1
ATOM 2852 C C . GLY B 1 182 ? 18.047 16.672 18.938 1 46.66 182 GLY B C 1
ATOM 2853 O O . GLY B 1 182 ? 17.672 16.953 20.078 1 46.66 182 GLY B O 1
ATOM 2854 N N . ARG B 1 183 ? 18.875 15.594 19.141 1 35.34 183 ARG B N 1
ATOM 2855 C CA . ARG B 1 183 ? 19.984 16.062 19.969 1 35.34 183 ARG B CA 1
ATOM 2856 C C . ARG B 1 183 ? 20.812 17.109 19.219 1 35.34 183 ARG B C 1
ATOM 2858 O O . ARG B 1 183 ? 20.953 17.031 18 1 35.34 183 ARG B O 1
#